Protein AF-A0A7H0GJD9-F1 (afdb_monomer)

Nearest PDB structures (foldseek):
  8hwd-assembly1_E  TM=6.015E-01  e=3.580E-05  Monkeypox virus
  8hwe-assembly1_A  TM=5.862E-01  e=3.955E-03  Monkeypox virus
  8hwc-assembly1_E  TM=5.454E-01  e=2.360E-03  Monkeypox virus

Foldseek 3Di:
DDDDDDDDDDDDDPPDDDDDPDDDDDDDDDDDDDDDDDPDDDDPPPCVPPDPLRVQLVVCVVVVVVVSNVVSVVVVVVVVVVVVVVVVVVVVVVVVCVVDPQLLVVLLVVQQPDLQWAWDDDPPDIWIFGNPQFATETDDLVRLLVVLLVVCCVPPVVPRDSVSSSSSSVSNSVNHHHQAEADPWQWAGAPQWIWGQDPVRWTWTAGHDSNHNGHDHQDHDDPCVPWDPPQHDDPPDPDCSPDTTTDDDDDDDPPDPVVVLCCQLPVDPVVSVVVVVVLVVVSTPDCVVLDDDDDDDDPPSCPVVVVVVSVSSDPDDDDDDPVPPPPPPDPPPNCPVVVVVVVVVVPPPPDDD

Solvent-accessible surface area (backbone atoms only — not comparable to full-atom values): 22284 Å² total; per-residue (Å²): 135,85,88,89,79,91,83,82,90,79,89,78,84,79,80,78,83,79,81,75,92,72,92,70,88,81,83,81,88,78,92,77,88,82,88,76,92,73,90,71,85,76,68,92,77,75,61,87,85,54,52,74,66,56,50,54,39,50,52,25,56,74,70,66,37,61,68,60,30,53,52,52,54,53,50,49,52,53,53,53,47,53,51,51,51,52,53,47,53,55,50,54,59,58,60,70,53,75,81,61,77,57,67,35,58,52,47,13,52,54,44,41,70,37,82,52,39,25,29,46,75,58,88,93,47,76,45,44,29,37,55,75,77,53,35,36,41,76,49,52,72,67,58,46,26,49,54,33,27,57,50,27,47,76,77,40,52,98,65,46,40,71,69,51,12,43,53,14,39,59,52,14,62,77,54,32,45,68,55,41,62,61,74,97,60,49,61,43,42,28,58,77,35,26,39,32,67,45,98,86,72,46,33,35,45,33,53,51,56,87,79,43,36,44,65,62,56,28,91,46,69,76,88,55,86,89,46,78,94,84,45,60,52,63,96,82,59,93,60,82,74,86,46,85,41,68,61,78,85,74,80,78,54,86,86,35,69,65,48,53,48,46,48,69,57,39,68,51,68,68,59,43,50,53,52,50,52,52,58,54,47,69,62,42,83,65,71,86,80,80,76,82,88,83,89,83,76,73,85,93,54,48,62,71,57,52,51,54,53,51,50,61,64,42,89,77,81,84,88,81,57,86,92,62,58,79,86,65,80,68,70,84,78,77,55,73,61,59,60,56,54,64,61,60,69,75,73,75,83,82,84,90,131

Mean predicted aligned error: 17.67 Å

Organism: NCBI:txid1288495

Radius of gyration: 36.91 Å; Cα contacts (8 Å, |Δi|>4): 313; chains: 1; bounding box: 91×60×107 Å

Structure (mmCIF, N/CA/C/O backbone):
data_AF-A0A7H0GJD9-F1
#
_entry.id   AF-A0A7H0GJD9-F1
#
loop_
_atom_site.group_PDB
_atom_site.id
_atom_site.type_symbol
_atom_site.label_atom_id
_atom_site.label_alt_id
_atom_site.label_c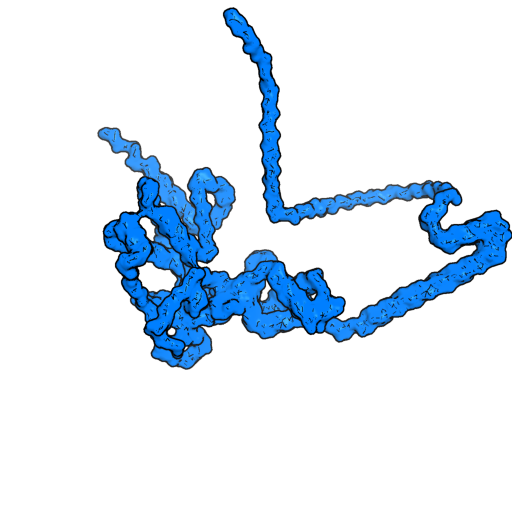omp_id
_atom_site.label_asym_id
_atom_site.label_entity_id
_atom_site.label_seq_id
_atom_site.pdbx_PDB_ins_code
_atom_site.Cartn_x
_atom_site.Cartn_y
_atom_site.Cartn_z
_atom_site.occupancy
_atom_site.B_iso_or_equiv
_atom_site.auth_seq_id
_atom_site.auth_comp_id
_atom_site.auth_asym_id
_atom_site.auth_atom_id
_atom_site.pdbx_PDB_model_num
ATOM 1 N N . MET A 1 1 ? -61.595 40.426 -23.121 1.00 34.41 1 MET A N 1
ATOM 2 C CA . MET A 1 1 ? -60.965 41.578 -23.796 1.00 34.41 1 MET A CA 1
ATOM 3 C C . MET A 1 1 ? -59.461 41.434 -23.644 1.00 34.41 1 MET A C 1
ATOM 5 O O . MET A 1 1 ? -59.009 41.346 -22.514 1.00 34.41 1 MET A O 1
ATOM 9 N N . ASN A 1 2 ? -58.774 41.377 -24.791 1.00 32.09 2 ASN A N 1
ATOM 10 C CA . ASN A 1 2 ? -57.321 41.404 -25.041 1.00 32.09 2 ASN A CA 1
ATOM 11 C C . ASN A 1 2 ? -56.519 40.179 -24.553 1.00 32.09 2 ASN A C 1
ATOM 13 O O . ASN A 1 2 ? -56.221 40.081 -23.373 1.00 32.09 2 ASN A O 1
ATOM 17 N N . THR A 1 3 ? -56.364 39.100 -25.335 1.00 33.41 3 THR A N 1
ATOM 18 C CA . THR A 1 3 ? -55.609 38.835 -26.598 1.00 33.41 3 THR A CA 1
ATOM 19 C C . THR A 1 3 ? -54.126 38.503 -26.404 1.00 33.41 3 THR A C 1
ATOM 21 O O . THR A 1 3 ? -53.434 39.245 -25.718 1.00 33.41 3 THR A O 1
ATOM 24 N N . LEU A 1 4 ? -53.688 37.501 -27.196 1.00 30.11 4 LEU A N 1
ATOM 25 C CA . LEU A 1 4 ? -52.323 37.054 -27.555 1.00 30.11 4 LEU A CA 1
ATOM 26 C C . LEU A 1 4 ? -51.807 35.867 -26.712 1.00 30.11 4 LEU A C 1
ATOM 28 O O . LEU A 1 4 ? -51.796 35.959 -25.496 1.00 30.11 4 LEU A O 1
ATOM 32 N N . THR A 1 5 ? -51.328 34.730 -27.233 1.00 32.66 5 THR A N 1
ATOM 33 C CA . THR A 1 5 ? -51.259 34.116 -28.580 1.00 32.66 5 THR A CA 1
ATOM 34 C C . THR A 1 5 ? -50.731 32.686 -28.383 1.00 32.66 5 THR A C 1
ATOM 36 O O . THR A 1 5 ? -49.853 32.478 -27.549 1.00 32.66 5 THR A O 1
ATOM 39 N N . ASP A 1 6 ? -51.225 31.736 -29.177 1.00 33.38 6 ASP A N 1
ATOM 40 C CA . ASP A 1 6 ? -50.617 30.421 -29.429 1.00 33.38 6 ASP A CA 1
ATOM 41 C C . ASP A 1 6 ? -49.167 30.531 -29.939 1.00 33.38 6 ASP A C 1
ATOM 43 O O . ASP A 1 6 ? -48.892 31.379 -30.791 1.00 33.38 6 ASP A O 1
ATOM 47 N N . ASN A 1 7 ? -48.277 29.618 -29.514 1.00 30.25 7 ASN A N 1
ATOM 48 C CA . ASN A 1 7 ? -47.483 28.781 -30.435 1.00 30.25 7 ASN A CA 1
ATOM 49 C C . ASN A 1 7 ? -46.530 27.787 -29.729 1.00 30.25 7 ASN A C 1
ATOM 51 O O . ASN A 1 7 ? -45.566 28.171 -29.076 1.00 30.25 7 ASN A O 1
ATOM 55 N N . LYS A 1 8 ? -46.817 26.500 -29.966 1.00 30.89 8 LYS A N 1
ATOM 56 C CA . LYS A 1 8 ? -45.945 25.385 -30.399 1.00 30.89 8 LYS A CA 1
ATOM 57 C C . LYS A 1 8 ? -44.482 25.282 -29.921 1.00 30.89 8 LYS A C 1
ATOM 59 O O . LYS A 1 8 ? -43.615 26.058 -30.307 1.00 30.89 8 LYS A O 1
ATOM 64 N N . GLU A 1 9 ? -44.250 24.165 -29.225 1.00 30.66 9 GLU A N 1
ATOM 65 C CA . GLU A 1 9 ? -43.152 23.188 -29.363 1.00 30.66 9 GLU A CA 1
ATOM 66 C C . GLU A 1 9 ? -41.848 23.624 -30.052 1.00 30.66 9 GLU A C 1
ATOM 68 O O . GLU A 1 9 ? -41.779 23.749 -31.275 1.00 30.66 9 GLU A O 1
ATOM 73 N N . LYS A 1 10 ? -40.761 23.618 -29.269 1.00 28.69 10 LYS A N 1
ATOM 74 C CA . LYS A 1 10 ? -39.455 23.107 -29.705 1.00 28.69 10 LYS A CA 1
ATOM 75 C C . LYS A 1 10 ? -38.811 22.292 -28.584 1.00 28.69 10 LYS A C 1
ATOM 77 O O . LYS A 1 10 ? -38.493 22.812 -27.520 1.00 28.69 10 LYS A O 1
ATOM 82 N N . VAL A 1 11 ? -38.632 21.007 -28.870 1.00 31.56 11 VAL A N 1
ATOM 83 C CA . VAL A 1 11 ? -37.771 20.068 -28.150 1.00 31.56 11 VAL A CA 1
ATOM 84 C C . VAL A 1 11 ? -36.329 20.562 -28.279 1.00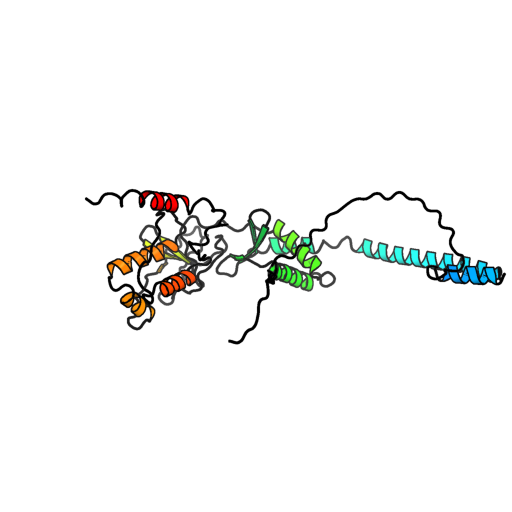 31.56 11 VAL A C 1
ATOM 86 O O . VAL A 1 11 ? -35.808 20.634 -29.388 1.00 31.56 11 VAL A O 1
ATOM 89 N N . ASN A 1 12 ? -35.699 20.906 -27.156 1.00 26.86 12 ASN A N 1
ATOM 90 C CA . ASN A 1 12 ? -34.257 21.121 -27.071 1.00 26.86 12 ASN A CA 1
ATOM 91 C C . ASN A 1 12 ? -33.654 19.969 -26.265 1.00 26.86 12 ASN A C 1
ATOM 93 O O . ASN A 1 12 ? -33.646 19.985 -25.038 1.00 26.86 12 ASN A O 1
ATOM 97 N N . THR A 1 13 ? -33.160 18.961 -26.976 1.00 28.44 13 THR A N 1
ATOM 98 C CA . THR A 1 13 ? -32.216 17.972 -26.460 1.00 28.44 13 THR A CA 1
ATOM 99 C C . THR A 1 13 ? -30.855 18.650 -26.320 1.00 28.44 13 THR A C 1
ATOM 101 O O . THR A 1 13 ? -30.121 18.823 -27.292 1.00 28.44 13 THR A O 1
ATOM 104 N N . THR A 1 14 ? -30.515 19.075 -25.108 1.00 29.70 14 THR A N 1
ATOM 105 C CA . THR A 1 14 ? -29.133 19.390 -24.736 1.00 29.70 14 THR A CA 1
ATOM 106 C C . THR A 1 14 ? -28.371 18.081 -24.562 1.00 29.70 14 THR A C 1
ATOM 108 O O . THR A 1 14 ? -28.541 17.383 -23.567 1.00 29.70 14 THR A O 1
ATOM 111 N N . ASN A 1 15 ? -27.546 17.748 -25.556 1.00 27.73 15 ASN A N 1
ATOM 112 C CA . ASN A 1 15 ? -26.477 16.765 -25.422 1.00 27.73 15 ASN A CA 1
ATOM 113 C C . ASN A 1 15 ? -25.401 17.359 -24.505 1.00 27.73 15 ASN A C 1
ATOM 115 O O . ASN A 1 15 ? -24.578 18.160 -24.951 1.00 27.73 15 ASN A O 1
ATOM 119 N N . GLU A 1 16 ? -25.414 16.988 -23.226 1.00 29.05 16 GLU A N 1
ATOM 120 C CA . GLU A 1 16 ? -24.227 17.113 -22.386 1.00 29.05 16 GLU A CA 1
ATOM 121 C C . GLU A 1 16 ? -23.218 16.047 -22.817 1.00 29.05 16 GLU A C 1
ATOM 123 O O . GLU A 1 16 ? -23.475 14.843 -22.790 1.00 29.05 16 GLU A O 1
ATOM 128 N N . ILE A 1 17 ? -22.071 16.533 -23.282 1.00 29.50 17 ILE A N 1
ATOM 129 C CA . ILE A 1 17 ? -20.905 15.751 -23.664 1.00 29.50 17 ILE A CA 1
ATOM 130 C C . ILE A 1 17 ? -20.330 15.146 -22.381 1.00 29.50 17 ILE A C 1
ATOM 132 O O . ILE A 1 17 ? -19.704 15.836 -21.577 1.00 29.50 17 ILE A O 1
ATOM 136 N N . ILE A 1 18 ? -20.560 13.849 -22.187 1.00 30.70 18 ILE A N 1
ATOM 137 C CA . ILE A 1 18 ? -19.826 13.045 -21.213 1.00 30.70 18 ILE A CA 1
ATOM 138 C C . ILE A 1 18 ? -18.429 12.834 -21.797 1.00 30.70 18 ILE A C 1
ATOM 140 O O . ILE A 1 18 ? -18.264 12.156 -22.809 1.00 30.70 18 ILE A O 1
ATOM 144 N N . ASN A 1 19 ? -17.431 13.456 -21.170 1.00 29.45 19 ASN A N 1
ATOM 145 C CA . ASN A 1 19 ? -16.028 13.187 -21.450 1.00 29.45 19 ASN A CA 1
ATOM 146 C C . ASN A 1 19 ? -15.698 11.756 -21.006 1.00 29.45 19 ASN A C 1
ATOM 148 O O . ASN A 1 19 ? -15.734 11.442 -19.816 1.00 29.45 19 ASN A O 1
ATOM 152 N N . ASP A 1 20 ? -15.379 10.914 -21.981 1.00 31.72 20 ASP A N 1
ATOM 153 C CA . ASP A 1 20 ? -14.786 9.594 -21.797 1.00 31.72 20 ASP A CA 1
ATOM 154 C C . ASP A 1 20 ? -13.355 9.743 -21.230 1.00 31.72 20 ASP A C 1
ATOM 156 O O . ASP A 1 20 ? -12.538 10.449 -21.833 1.00 31.72 20 ASP A O 1
ATOM 160 N N . PRO A 1 21 ? -13.017 9.142 -20.072 1.00 31.66 21 PRO A N 1
ATOM 161 C CA . PRO A 1 21 ? -11.685 9.257 -19.490 1.00 31.66 21 PRO A CA 1
ATOM 162 C C . PRO A 1 21 ? -10.657 8.270 -20.070 1.00 31.66 21 PRO A C 1
ATOM 164 O O . PRO A 1 21 ? -9.519 8.268 -19.601 1.00 31.66 21 PRO A O 1
ATOM 167 N N . PHE A 1 22 ? -10.988 7.463 -21.086 1.00 32.62 22 PHE A N 1
ATOM 168 C CA . PHE A 1 22 ? -10.045 6.501 -21.668 1.00 32.62 22 PHE A CA 1
ATOM 169 C C . PHE A 1 22 ? -10.045 6.542 -23.198 1.00 32.62 22 PHE A C 1
ATOM 171 O O . PHE A 1 22 ? -10.557 5.654 -23.872 1.00 32.62 22 PHE A O 1
ATOM 178 N N . GLY A 1 23 ? -9.400 7.574 -23.748 1.00 32.56 23 GLY A N 1
ATOM 179 C CA . GLY A 1 23 ? -9.146 7.704 -25.181 1.00 32.56 23 GLY A CA 1
ATOM 180 C C . GLY A 1 23 ? -8.358 6.521 -25.750 1.00 32.56 23 GLY A C 1
ATOM 181 O O . GLY A 1 23 ? -7.138 6.446 -25.604 1.00 32.56 23 GLY A O 1
ATOM 182 N N . TYR A 1 24 ? -9.065 5.639 -26.452 1.00 33.41 24 TYR A N 1
ATOM 183 C CA . TYR A 1 24 ? -8.504 4.665 -27.380 1.00 33.41 24 TYR A CA 1
ATOM 184 C C . TYR A 1 24 ? -9.319 4.701 -28.674 1.00 33.41 24 TYR A C 1
ATOM 186 O O . TYR A 1 24 ? -10.408 4.136 -28.755 1.00 33.41 24 TYR A O 1
ATOM 194 N N . ASP A 1 25 ? -8.776 5.361 -29.698 1.00 28.55 25 ASP A N 1
ATOM 195 C CA . ASP A 1 25 ? -9.299 5.269 -31.058 1.00 28.55 25 ASP A CA 1
ATOM 196 C C . ASP A 1 25 ? -9.095 3.845 -31.590 1.00 28.55 25 ASP A C 1
ATOM 198 O O . ASP A 1 25 ? -7.972 3.365 -31.777 1.00 28.55 25 ASP A O 1
ATOM 202 N N . ALA A 1 26 ? -10.208 3.162 -31.851 1.00 27.75 26 ALA A N 1
ATOM 203 C CA . ALA A 1 26 ? -10.239 1.895 -32.558 1.00 27.75 26 ALA A CA 1
ATOM 204 C C . ALA A 1 26 ? -9.951 2.131 -34.051 1.00 27.75 26 ALA A C 1
ATOM 206 O O . ALA A 1 26 ? -10.814 2.576 -34.804 1.00 27.75 26 ALA A O 1
ATOM 207 N N . VAL A 1 27 ? -8.739 1.801 -34.505 1.00 26.38 27 VAL A N 1
ATOM 208 C CA . VAL A 1 27 ? -8.427 1.730 -35.939 1.00 26.38 27 VAL A CA 1
ATOM 209 C C . VAL A 1 27 ? -8.871 0.367 -36.470 1.00 26.38 27 VAL A C 1
ATOM 211 O O . VAL A 1 27 ? -8.197 -0.647 -36.295 1.00 26.38 27 VAL A O 1
ATOM 214 N N . SER A 1 28 ? -10.026 0.347 -37.133 1.00 27.81 28 SER A N 1
ATOM 215 C CA . SER A 1 28 ? -10.501 -0.786 -37.923 1.00 27.81 28 SER A CA 1
ATOM 216 C C . SER A 1 28 ? -9.722 -0.884 -39.239 1.00 27.81 28 SER A C 1
ATOM 218 O O . SER A 1 28 ? -9.807 0.000 -40.093 1.00 27.81 28 SER A O 1
ATOM 220 N N . VAL A 1 29 ? -8.987 -1.981 -39.414 1.00 25.81 29 VAL A N 1
ATOM 221 C CA . VAL A 1 29 ? -8.340 -2.367 -40.673 1.00 25.81 29 VAL A CA 1
ATOM 222 C C . VAL A 1 29 ? -9.403 -2.917 -41.624 1.00 25.81 29 VAL A C 1
ATOM 224 O O . VAL A 1 29 ? -10.007 -3.951 -41.345 1.00 25.81 29 VAL A O 1
ATOM 227 N N . SER A 1 30 ? -9.609 -2.255 -42.761 1.00 26.39 30 SER A N 1
ATOM 228 C CA . SER A 1 30 ? -10.281 -2.840 -43.924 1.00 26.39 30 SER A CA 1
ATOM 229 C C . SER A 1 30 ? -9.280 -2.940 -45.075 1.00 26.39 30 SER A C 1
ATOM 231 O O . SER A 1 30 ? -8.677 -1.958 -45.500 1.00 26.39 30 SER A O 1
ATOM 233 N N . ASN A 1 31 ? -9.055 -4.177 -45.519 1.00 27.23 31 ASN A N 1
ATOM 234 C CA . ASN A 1 31 ? -8.290 -4.509 -46.712 1.00 27.23 31 ASN A CA 1
ATOM 235 C C . ASN A 1 31 ? -9.203 -4.348 -47.928 1.00 27.23 31 ASN A C 1
ATOM 237 O O . ASN A 1 31 ? -10.096 -5.171 -48.122 1.00 27.23 31 ASN A O 1
ATOM 241 N N . GLU A 1 32 ? -8.931 -3.363 -48.780 1.00 25.69 32 GLU A N 1
ATOM 242 C CA . GLU A 1 32 ? -9.404 -3.378 -50.163 1.00 25.69 32 GLU A CA 1
ATOM 243 C C . GLU A 1 32 ? -8.215 -3.436 -51.123 1.00 25.69 32 GLU A C 1
ATOM 245 O O . GLU A 1 32 ? -7.369 -2.545 -51.205 1.00 25.69 32 GLU A O 1
ATOM 250 N N . VAL A 1 33 ? -8.163 -4.553 -51.844 1.00 29.91 33 VAL A N 1
ATOM 251 C CA . VAL A 1 33 ? -7.281 -4.804 -52.977 1.00 29.91 33 VAL A CA 1
ATOM 252 C C . VAL A 1 33 ? -7.816 -3.997 -54.156 1.00 29.91 33 VAL A C 1
ATOM 254 O O . VAL A 1 33 ? -8.821 -4.376 -54.750 1.00 29.91 33 VAL A O 1
ATOM 257 N N . ASN A 1 34 ? -7.144 -2.905 -54.524 1.00 26.11 34 ASN A N 1
ATOM 258 C CA . ASN A 1 34 ? -7.441 -2.194 -55.765 1.00 26.11 34 ASN A CA 1
ATOM 259 C C . ASN A 1 34 ? -6.393 -2.551 -56.825 1.00 26.11 34 ASN A C 1
ATOM 261 O O . ASN A 1 34 ? -5.258 -2.074 -56.811 1.00 26.11 34 ASN A O 1
ATOM 265 N N . THR A 1 35 ? -6.786 -3.446 -57.727 1.00 34.47 35 THR A N 1
ATOM 266 C CA . THR A 1 35 ? -6.075 -3.752 -58.966 1.00 34.47 35 THR A CA 1
ATOM 267 C C . THR A 1 35 ? -6.629 -2.837 -60.047 1.00 34.47 35 THR A C 1
ATOM 269 O O . THR A 1 35 ? -7.691 -3.103 -60.589 1.00 34.47 35 THR A O 1
ATOM 272 N N . ASN A 1 36 ? -5.924 -1.751 -60.364 1.00 28.23 36 ASN A N 1
ATOM 273 C CA . ASN A 1 36 ? -6.164 -1.011 -61.600 1.00 28.23 36 ASN A CA 1
ATOM 274 C C . ASN A 1 36 ? -4.853 -0.442 -62.141 1.00 28.23 36 ASN A C 1
ATOM 276 O O . ASN A 1 36 ? -4.293 0.535 -61.645 1.00 28.23 36 ASN A O 1
ATOM 280 N N . SER A 1 37 ? -4.368 -1.110 -63.181 1.00 38.25 37 SER A N 1
ATOM 281 C CA . SER A 1 37 ? -3.343 -0.652 -64.103 1.00 38.25 37 SER A CA 1
ATOM 282 C C . SER A 1 37 ? -3.921 0.470 -64.969 1.00 38.25 37 SER A C 1
ATOM 284 O O . SER A 1 37 ? -4.703 0.229 -65.882 1.00 38.25 37 SER A O 1
ATOM 286 N N . VAL A 1 38 ? -3.517 1.708 -64.686 1.00 28.55 38 VAL A N 1
ATOM 287 C CA . VAL A 1 38 ? -3.776 2.863 -65.553 1.00 28.55 38 VAL A CA 1
ATOM 288 C C . VAL A 1 38 ? -2.435 3.338 -66.094 1.00 28.55 38 VAL A C 1
ATOM 290 O O . VAL A 1 38 ? -1.639 3.956 -65.391 1.00 28.55 38 VAL A O 1
ATOM 293 N N . THR A 1 39 ? -2.171 3.022 -67.359 1.00 39.50 39 THR A N 1
ATOM 294 C CA . THR A 1 39 ? -1.177 3.710 -68.185 1.00 39.50 39 THR A CA 1
ATOM 295 C C . THR A 1 39 ? -1.608 5.167 -68.331 1.00 39.50 39 THR A C 1
ATOM 297 O O . THR A 1 39 ? -2.458 5.480 -69.159 1.00 39.50 39 THR A O 1
ATOM 300 N N . GLN A 1 40 ? -1.057 6.051 -67.497 1.00 33.22 40 GLN A N 1
ATOM 301 C CA . GLN A 1 40 ? -1.138 7.493 -67.708 1.00 33.22 40 GLN A CA 1
ATOM 302 C C . GLN A 1 40 ? 0.025 7.928 -68.602 1.00 33.22 40 GLN A C 1
ATOM 304 O O . GLN A 1 40 ? 1.192 7.765 -68.241 1.00 33.22 40 GLN A O 1
ATOM 309 N N . GLU A 1 41 ? -0.306 8.475 -69.772 1.00 35.69 41 GLU A N 1
ATOM 310 C CA . GLU A 1 41 ? 0.606 9.313 -70.547 1.00 35.69 41 GLU A CA 1
ATOM 311 C C . GLU A 1 41 ? 1.003 10.517 -69.687 1.00 35.69 41 GLU A C 1
ATOM 313 O O . GLU A 1 41 ? 0.160 11.288 -69.230 1.00 35.69 41 GLU A O 1
ATOM 318 N N . ILE A 1 42 ? 2.301 10.633 -69.417 1.00 36.25 42 ILE A N 1
ATOM 319 C CA . ILE A 1 42 ? 2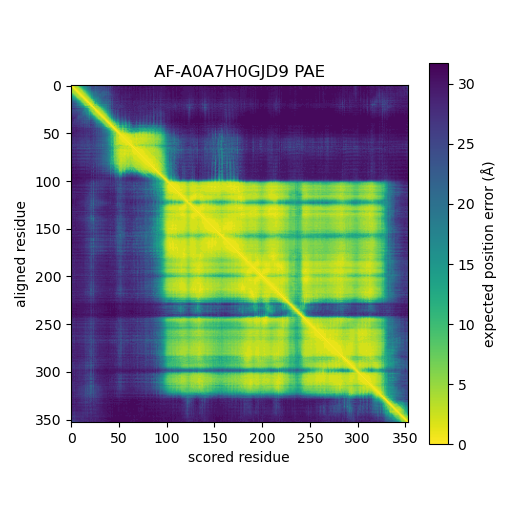.873 11.729 -68.640 1.00 36.25 42 ILE A CA 1
ATOM 320 C C . ILE A 1 42 ? 2.976 12.948 -69.559 1.00 36.25 42 ILE A C 1
ATOM 322 O O . ILE A 1 42 ? 3.684 12.906 -70.566 1.00 36.25 42 ILE A O 1
ATOM 326 N N . ASP A 1 43 ? 2.297 14.032 -69.180 1.00 42.69 43 ASP A N 1
ATOM 327 C CA . ASP A 1 43 ? 2.505 15.369 -69.736 1.00 42.69 43 ASP A CA 1
ATOM 328 C C . ASP A 1 43 ? 3.989 15.760 -69.559 1.00 42.69 43 ASP A C 1
ATOM 330 O O . ASP A 1 43 ? 4.474 15.837 -68.424 1.00 42.69 43 ASP A O 1
ATOM 334 N N . PRO A 1 44 ? 4.748 15.993 -70.648 1.00 44.91 44 PRO A N 1
ATOM 335 C CA . PRO A 1 44 ? 6.184 16.257 -70.584 1.00 44.91 44 PRO A CA 1
ATOM 336 C C . PRO A 1 44 ? 6.554 17.598 -69.923 1.00 44.91 44 PRO A C 1
ATOM 338 O O . PRO A 1 44 ? 7.742 17.916 -69.845 1.00 44.91 44 PRO A O 1
ATOM 341 N N . THR A 1 45 ? 5.585 18.385 -69.441 1.00 48.97 45 THR A N 1
ATOM 342 C CA . THR A 1 45 ? 5.831 19.697 -68.825 1.00 48.97 45 THR A CA 1
ATOM 343 C C . THR A 1 45 ? 5.759 19.733 -67.292 1.00 48.97 45 THR A C 1
ATOM 345 O O . THR A 1 45 ? 6.268 20.691 -66.700 1.00 48.97 45 THR A O 1
ATOM 348 N N . ASP A 1 46 ? 5.266 18.689 -66.608 1.00 50.56 46 ASP A N 1
ATOM 349 C CA . ASP A 1 46 ? 5.284 18.648 -65.134 1.00 50.56 46 ASP A CA 1
ATOM 350 C C . ASP A 1 46 ? 6.631 18.146 -64.586 1.00 50.56 46 ASP A C 1
ATOM 352 O O . ASP A 1 46 ? 6.854 16.973 -64.276 1.00 50.56 46 ASP A O 1
ATOM 356 N N . THR A 1 47 ? 7.574 19.077 -64.453 1.00 51.34 47 THR A N 1
ATOM 357 C CA . THR A 1 47 ? 8.917 18.794 -63.930 1.00 51.34 47 THR A CA 1
ATOM 358 C C . THR A 1 47 ? 8.997 18.829 -6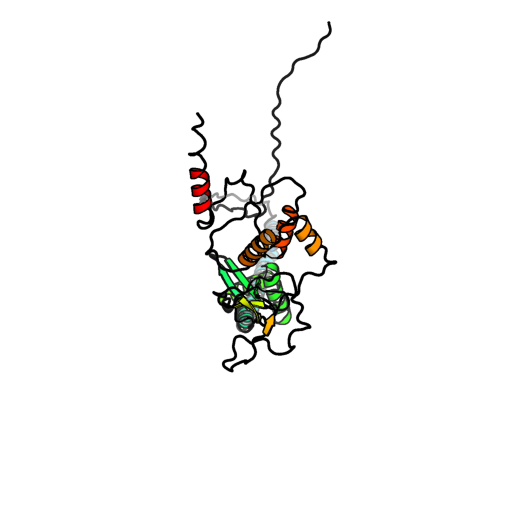2.401 1.00 51.34 47 THR A C 1
ATOM 360 O O . THR A 1 47 ? 10.073 18.600 -61.840 1.00 51.34 47 THR A O 1
ATOM 363 N N . THR A 1 48 ? 7.904 19.088 -61.675 1.00 52.38 48 THR A N 1
ATOM 364 C CA . THR A 1 48 ? 7.958 19.364 -60.225 1.00 52.38 48 THR A CA 1
ATOM 365 C C . THR A 1 48 ? 8.503 18.196 -59.394 1.00 52.38 48 THR A C 1
ATOM 367 O O . THR A 1 48 ? 9.192 18.431 -58.401 1.00 52.38 48 THR A O 1
ATOM 370 N N . LYS A 1 49 ? 8.325 16.951 -59.857 1.00 51.06 49 LYS A N 1
ATOM 371 C CA . LYS A 1 49 ? 8.762 15.718 -59.170 1.00 51.06 49 LYS A CA 1
ATOM 372 C C . LYS A 1 49 ? 10.112 15.149 -59.634 1.00 51.06 49 LYS A C 1
ATOM 374 O O . LYS A 1 49 ? 10.534 14.103 -59.145 1.00 51.06 49 LYS A O 1
ATOM 379 N N . LEU A 1 50 ? 10.805 15.802 -60.569 1.00 59.00 50 LEU A N 1
ATOM 380 C CA . LEU A 1 50 ? 12.057 15.282 -61.131 1.00 59.00 50 LEU A CA 1
ATOM 381 C C . LEU A 1 50 ? 13.279 15.604 -60.260 1.00 59.00 50 LEU A C 1
ATOM 383 O O . LEU A 1 50 ? 13.401 16.702 -59.708 1.00 59.00 50 LEU A O 1
ATOM 387 N N . SER A 1 51 ? 14.224 14.657 -60.193 1.00 74.62 51 SER A N 1
ATOM 388 C CA . SER A 1 51 ? 15.516 14.866 -59.531 1.00 74.62 51 SER A CA 1
ATOM 389 C C . SER A 1 51 ? 16.284 16.018 -60.190 1.00 74.62 51 SER A C 1
ATOM 391 O O . SER A 1 51 ? 16.123 16.304 -61.379 1.00 74.62 51 SER A O 1
ATOM 393 N N . LYS A 1 52 ? 17.161 16.680 -59.426 1.00 77.44 52 LYS A N 1
ATOM 394 C CA . LYS A 1 52 ? 17.963 17.809 -59.925 1.00 77.44 52 LYS A CA 1
ATOM 395 C C . LYS A 1 52 ? 18.768 17.438 -61.184 1.00 77.44 52 LYS A C 1
ATOM 397 O O . LYS A 1 52 ? 18.822 18.228 -62.120 1.00 77.44 52 LYS A O 1
ATOM 402 N N . PHE A 1 53 ? 19.321 16.222 -61.241 1.00 76.38 53 PHE A N 1
ATOM 403 C CA . PHE A 1 53 ? 20.026 15.705 -62.421 1.00 76.38 53 PHE A CA 1
ATOM 404 C C . PHE A 1 53 ? 19.087 15.404 -63.596 1.00 76.38 53 PHE A C 1
ATOM 406 O O . PHE A 1 53 ? 19.452 15.659 -64.741 1.00 76.38 53 PHE A O 1
ATOM 413 N N . ALA A 1 54 ? 17.874 14.901 -63.347 1.00 74.00 54 ALA A N 1
ATOM 414 C CA . ALA A 1 54 ? 16.891 14.650 -64.401 1.00 74.00 54 ALA A CA 1
ATOM 415 C C . ALA A 1 54 ? 16.444 15.950 -65.091 1.00 74.00 54 ALA A C 1
ATOM 417 O O . ALA A 1 54 ? 16.381 15.989 -66.317 1.00 74.00 54 ALA A O 1
ATOM 418 N N . LYS A 1 55 ? 16.237 17.029 -64.325 1.00 79.69 55 LYS A N 1
ATOM 419 C CA . LYS A 1 55 ? 15.918 18.365 -64.861 1.00 79.69 55 LYS A CA 1
ATOM 420 C C . LYS A 1 55 ? 17.036 18.904 -65.759 1.00 79.69 55 LYS A C 1
ATOM 422 O O . LYS A 1 55 ? 16.792 19.226 -66.917 1.00 79.69 55 LYS A O 1
ATOM 427 N N . LEU A 1 56 ? 18.277 18.886 -65.266 1.00 82.00 56 LEU A N 1
ATOM 428 C CA . LEU A 1 56 ? 19.447 19.382 -66.003 1.00 82.00 56 LEU A CA 1
ATOM 429 C C . LEU A 1 56 ? 19.743 18.573 -67.279 1.00 82.00 56 LEU A C 1
ATOM 431 O O . LEU A 1 56 ? 20.154 19.136 -68.291 1.00 82.00 56 LEU A O 1
ATOM 435 N N . LYS A 1 57 ? 19.516 17.253 -67.259 1.00 82.19 57 LYS A N 1
ATOM 436 C CA . LYS A 1 57 ? 19.665 16.399 -68.449 1.00 82.19 57 LYS A CA 1
ATOM 437 C C . LYS A 1 57 ? 18.604 16.700 -69.508 1.00 82.19 57 LYS A C 1
ATOM 439 O O . LYS A 1 57 ? 18.924 16.704 -70.694 1.00 82.19 57 LYS A O 1
ATOM 444 N N . ILE A 1 58 ? 17.360 16.957 -69.098 1.00 80.00 58 ILE A N 1
ATOM 445 C CA . ILE A 1 58 ? 16.288 17.357 -70.020 1.00 80.00 58 ILE A CA 1
ATOM 446 C C . ILE A 1 58 ? 16.626 18.710 -70.656 1.00 80.00 58 ILE A C 1
ATOM 448 O O . ILE A 1 58 ? 16.571 18.821 -71.877 1.00 80.00 58 ILE A O 1
ATOM 452 N N . GLU A 1 59 ? 17.072 19.694 -69.870 1.00 84.19 59 GLU A N 1
ATOM 453 C CA . GLU A 1 59 ? 17.505 21.009 -70.371 1.00 84.19 59 GLU A CA 1
ATOM 454 C C . GLU A 1 59 ? 18.652 20.904 -71.389 1.00 84.19 59 GLU A C 1
ATOM 456 O O . GLU A 1 59 ? 18.564 21.471 -72.479 1.00 84.19 59 GLU A O 1
ATOM 461 N N . ALA A 1 60 ? 19.697 20.124 -71.086 1.00 81.62 60 ALA A N 1
ATOM 462 C CA . ALA A 1 60 ? 20.821 19.907 -72.002 1.00 81.62 60 ALA A CA 1
ATOM 463 C C . ALA A 1 60 ? 20.382 19.224 -73.311 1.00 81.62 60 ALA A C 1
ATOM 465 O O . ALA A 1 60 ? 20.825 19.595 -74.399 1.00 81.62 60 ALA A O 1
ATOM 466 N N . LYS A 1 61 ? 19.454 18.261 -73.222 1.00 81.69 61 LYS A N 1
ATOM 467 C CA . LYS A 1 61 ? 18.908 17.550 -74.384 1.00 81.69 61 LYS A CA 1
ATOM 468 C C . LYS A 1 61 ? 18.030 18.452 -75.257 1.00 81.69 61 LYS A C 1
ATOM 470 O O . LYS A 1 61 ? 18.120 18.375 -76.480 1.00 81.69 61 LYS A O 1
ATOM 475 N N . VAL A 1 62 ? 17.230 19.331 -74.650 1.00 85.25 62 VAL A N 1
ATOM 476 C CA . VAL A 1 62 ? 16.420 20.341 -75.358 1.00 85.25 62 VAL A CA 1
ATOM 477 C C . VAL A 1 62 ? 17.315 21.374 -76.051 1.00 85.25 62 VAL A C 1
ATOM 479 O O . VAL A 1 62 ? 17.057 21.731 -77.199 1.00 85.25 62 VAL A O 1
ATOM 482 N N . ALA A 1 63 ? 18.418 21.780 -75.415 1.00 80.81 63 ALA A N 1
ATOM 483 C CA . ALA A 1 63 ? 19.421 22.674 -75.998 1.00 80.81 63 ALA A CA 1
ATOM 484 C C . ALA A 1 63 ? 20.308 22.014 -77.078 1.00 80.81 63 ALA A C 1
ATOM 486 O O . ALA A 1 63 ? 21.144 22.690 -77.673 1.00 80.81 63 ALA A O 1
ATOM 487 N N . LYS A 1 64 ? 20.136 20.705 -77.338 1.00 87.81 64 LYS A N 1
ATOM 488 C CA . LYS A 1 64 ? 20.995 19.874 -78.208 1.00 87.81 64 LYS A CA 1
ATOM 489 C C . LYS A 1 64 ? 22.479 19.878 -77.806 1.00 87.81 64 LYS A C 1
ATOM 491 O O . LYS A 1 64 ? 23.342 19.538 -78.614 1.00 87.81 64 LYS A O 1
ATOM 496 N N . ASP A 1 65 ? 22.775 20.206 -76.552 1.00 88.62 65 ASP A N 1
ATOM 497 C CA . ASP A 1 65 ? 24.120 20.190 -75.984 1.00 88.62 65 ASP A CA 1
ATOM 498 C C . ASP A 1 65 ? 24.441 18.778 -75.476 1.00 88.62 65 ASP A C 1
ATOM 500 O O . ASP A 1 65 ? 24.289 18.432 -74.299 1.00 88.62 65 ASP A O 1
ATOM 504 N N . MET A 1 66 ? 24.827 17.917 -76.420 1.00 87.19 66 MET A N 1
ATOM 505 C CA . MET A 1 66 ? 25.091 16.506 -76.138 1.00 87.19 66 MET A CA 1
ATOM 506 C C . MET A 1 66 ? 26.325 16.303 -75.255 1.00 87.19 66 MET A C 1
ATOM 508 O O . MET A 1 66 ? 26.362 15.329 -74.506 1.00 87.19 66 MET A O 1
ATOM 512 N N . VAL A 1 67 ? 27.303 17.213 -75.298 1.00 88.69 67 VAL A N 1
ATOM 513 C CA . VAL A 1 67 ? 28.500 17.145 -74.444 1.00 88.69 67 VAL A CA 1
ATOM 514 C C . VAL A 1 67 ? 28.086 17.306 -72.985 1.00 88.69 67 VAL A C 1
ATOM 516 O O . VAL A 1 67 ? 28.343 16.421 -72.167 1.00 88.69 67 VAL A O 1
ATOM 519 N N . ARG A 1 68 ? 27.317 18.356 -72.685 1.00 82.75 68 ARG A N 1
ATOM 520 C CA . ARG A 1 68 ? 26.797 18.609 -71.339 1.00 82.75 68 ARG A CA 1
ATOM 521 C C . ARG A 1 68 ? 25.858 17.509 -70.845 1.00 82.75 68 ARG A C 1
ATOM 523 O O . ARG A 1 68 ? 25.855 17.180 -69.660 1.00 82.75 68 ARG A O 1
ATOM 530 N N . TYR A 1 69 ? 25.066 16.910 -71.736 1.00 85.38 69 TYR A N 1
ATOM 531 C CA . TYR A 1 69 ? 24.215 15.772 -71.383 1.00 85.38 69 TYR A CA 1
ATOM 532 C C . TYR A 1 69 ? 25.035 14.570 -70.882 1.00 85.38 69 TYR A C 1
ATOM 534 O O . TYR A 1 69 ? 24.685 13.975 -69.858 1.00 85.38 69 TYR A O 1
ATOM 542 N N . TYR A 1 70 ? 26.128 14.218 -71.570 1.00 87.31 70 TYR A N 1
ATOM 543 C CA . TYR A 1 70 ? 26.986 13.103 -71.161 1.00 87.31 70 TYR A CA 1
ATOM 544 C C . TYR A 1 70 ? 27.755 13.401 -69.868 1.00 87.31 70 TYR A C 1
ATOM 546 O O . TYR A 1 70 ? 27.808 12.535 -68.995 1.00 87.31 70 TYR A O 1
ATOM 554 N N . GLU A 1 71 ? 28.251 14.627 -69.684 1.00 86.81 71 GLU A N 1
ATOM 555 C CA . GLU A 1 71 ? 28.882 15.052 -68.424 1.00 86.81 71 GLU A CA 1
ATOM 556 C C . GLU A 1 71 ? 27.933 14.903 -67.226 1.00 86.81 71 GLU A C 1
ATOM 558 O O . GLU A 1 71 ? 28.310 14.370 -66.182 1.00 86.81 71 GLU A O 1
ATOM 563 N N . LEU A 1 72 ? 26.665 15.298 -67.385 1.00 83.69 72 LEU A N 1
ATOM 564 C CA . LEU A 1 72 ? 25.651 15.149 -66.338 1.00 83.69 72 LEU A CA 1
ATOM 565 C C . LEU A 1 72 ? 25.328 13.683 -66.024 1.00 83.69 72 LEU A C 1
ATOM 567 O O . LEU A 1 72 ? 25.017 13.366 -64.876 1.00 83.69 72 LEU A O 1
ATOM 571 N N . CYS A 1 73 ? 25.402 12.788 -67.014 1.00 80.75 73 CYS A N 1
ATOM 572 C CA . CYS A 1 73 ? 25.223 11.352 -66.792 1.00 80.75 73 CYS A CA 1
ATOM 573 C C . CYS A 1 73 ? 26.372 10.757 -65.965 1.00 80.75 73 CYS A C 1
ATOM 575 O O . CYS A 1 73 ? 26.121 9.952 -65.069 1.00 80.75 73 CYS A O 1
ATOM 577 N N . GLU A 1 74 ? 27.616 11.159 -66.230 1.00 86.75 74 GLU A N 1
ATOM 578 C CA . GLU A 1 74 ? 28.775 10.699 -65.455 1.00 86.75 74 GLU A CA 1
ATOM 579 C C . GLU A 1 74 ? 28.773 11.268 -64.030 1.00 86.75 74 GLU A C 1
ATOM 581 O O . GLU A 1 74 ? 28.973 10.529 -63.067 1.00 86.75 74 GLU A O 1
ATOM 586 N N . LEU A 1 75 ? 28.430 12.548 -63.861 1.00 82.25 75 LEU A N 1
ATOM 587 C CA . LEU A 1 75 ? 28.301 13.160 -62.535 1.00 82.25 75 LEU A CA 1
ATOM 588 C C . LEU A 1 75 ? 27.206 12.505 -61.683 1.00 82.25 75 LEU A C 1
ATOM 590 O O . LEU A 1 75 ? 27.382 12.336 -60.478 1.00 82.25 75 LEU A O 1
ATOM 594 N N . GLU A 1 76 ? 26.088 12.100 -62.287 1.00 86.19 76 GLU A N 1
ATOM 595 C CA . GLU A 1 76 ? 25.027 11.385 -61.573 1.00 86.19 76 GLU A CA 1
ATOM 596 C C . GLU A 1 76 ? 25.483 9.988 -61.121 1.00 86.19 76 GLU A C 1
ATOM 598 O O . GLU A 1 76 ? 25.141 9.557 -60.016 1.00 86.19 76 GLU A O 1
ATOM 603 N N . LYS A 1 77 ? 26.288 9.284 -61.931 1.00 85.81 77 LYS A N 1
ATOM 604 C CA . LYS A 1 77 ? 26.886 7.998 -61.533 1.00 85.81 77 LYS A CA 1
ATOM 605 C C . LYS A 1 77 ? 27.811 8.169 -60.330 1.00 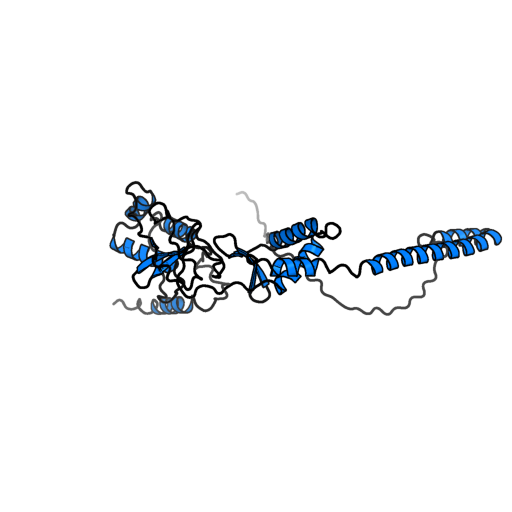85.81 77 LYS A C 1
ATOM 607 O O . LYS A 1 77 ? 27.655 7.432 -59.356 1.00 85.81 77 LYS A O 1
ATOM 612 N N . VAL A 1 78 ? 28.709 9.156 -60.377 1.00 86.06 78 VAL A N 1
ATOM 613 C CA . VAL A 1 78 ? 29.644 9.465 -59.282 1.00 86.06 78 VAL A CA 1
ATOM 614 C C . VAL A 1 78 ? 28.880 9.851 -58.014 1.00 86.06 78 VAL A C 1
ATOM 616 O O . VAL A 1 78 ? 29.105 9.263 -56.960 1.00 86.06 78 VAL A O 1
ATOM 619 N N . TYR A 1 79 ? 27.895 10.747 -58.119 1.00 79.88 79 TYR A N 1
ATOM 620 C CA . TYR A 1 79 ? 27.068 11.157 -56.982 1.00 79.88 79 TYR A CA 1
ATOM 621 C C . TYR A 1 79 ? 26.335 9.970 -56.342 1.00 79.88 79 TYR A C 1
ATOM 623 O O . TYR A 1 79 ? 26.348 9.801 -55.124 1.00 79.88 79 TYR A O 1
ATOM 631 N N . ASN A 1 80 ? 25.723 9.102 -57.150 1.00 77.44 80 ASN A N 1
ATOM 632 C CA . ASN A 1 80 ? 25.024 7.925 -56.638 1.00 77.44 80 ASN A CA 1
ATOM 633 C C . ASN A 1 80 ? 25.978 6.907 -55.996 1.00 77.44 80 ASN A C 1
ATOM 635 O O . ASN A 1 80 ? 25.588 6.222 -55.048 1.00 77.44 80 ASN A O 1
ATOM 639 N N . GLN A 1 81 ? 27.214 6.800 -56.487 1.00 82.94 81 GLN A N 1
ATOM 640 C CA . GLN A 1 81 ? 28.245 5.966 -55.880 1.00 82.94 81 GLN A CA 1
ATOM 641 C C . GLN A 1 81 ? 28.671 6.517 -54.512 1.00 82.94 81 GLN A C 1
ATOM 643 O O . GLN A 1 81 ? 28.655 5.768 -53.538 1.00 82.94 81 GLN A O 1
ATOM 648 N N . GLU A 1 82 ? 28.915 7.824 -54.397 1.00 81.00 82 GLU A N 1
ATOM 649 C CA . GLU A 1 82 ? 29.221 8.471 -53.115 1.00 81.00 82 GLU A CA 1
ATOM 650 C C . GLU A 1 82 ? 28.082 8.315 -52.096 1.00 81.00 82 GLU A C 1
ATOM 652 O O . GLU A 1 82 ? 28.328 8.078 -50.913 1.00 81.00 82 GLU A O 1
ATOM 657 N N . GLN A 1 83 ? 26.818 8.407 -52.527 1.00 75.12 83 GLN A N 1
ATOM 658 C CA . GLN A 1 83 ? 25.674 8.181 -51.634 1.00 75.12 83 GLN A CA 1
ATOM 659 C C . GLN A 1 83 ? 25.573 6.719 -51.183 1.00 75.12 83 GLN A C 1
ATOM 661 O O . GLN A 1 83 ? 25.274 6.449 -50.015 1.00 75.12 83 GLN A O 1
ATOM 666 N N . LYS A 1 84 ? 25.861 5.758 -52.072 1.00 77.38 84 LYS A N 1
ATOM 667 C CA . LYS A 1 84 ? 25.934 4.333 -51.713 1.00 77.38 84 LYS A CA 1
ATOM 668 C C . LYS A 1 84 ? 27.065 4.062 -50.725 1.00 77.38 84 LYS A C 1
ATOM 670 O O . LYS A 1 84 ? 26.848 3.331 -49.763 1.00 77.38 84 LYS A O 1
ATOM 675 N N . GLU A 1 85 ? 28.228 4.674 -50.919 1.00 81.00 85 GLU A N 1
ATOM 676 C CA . GLU A 1 85 ? 29.377 4.554 -50.018 1.00 81.00 85 GLU A CA 1
ATOM 677 C C . GLU A 1 85 ? 29.098 5.197 -48.655 1.00 81.00 85 GLU A C 1
ATOM 679 O O . GLU A 1 85 ? 29.346 4.558 -47.636 1.00 81.00 85 GLU A O 1
ATOM 684 N N . LYS A 1 86 ? 28.463 6.376 -48.604 1.00 77.31 86 LYS A N 1
ATOM 685 C CA . LYS A 1 86 ? 27.996 6.996 -47.348 1.00 77.31 86 LYS A CA 1
ATOM 686 C C . LYS A 1 86 ? 26.985 6.121 -46.613 1.00 77.31 86 LYS A C 1
ATOM 688 O O . LYS A 1 86 ? 27.093 5.923 -45.406 1.00 77.31 86 LYS A O 1
ATOM 693 N N . THR A 1 87 ? 26.028 5.544 -47.339 1.00 67.75 87 THR A N 1
ATOM 694 C CA . THR A 1 87 ? 25.025 4.638 -46.756 1.00 67.75 87 THR A CA 1
ATOM 695 C C . THR A 1 87 ? 25.667 3.344 -46.250 1.00 67.75 87 THR A C 1
ATOM 697 O O . THR A 1 87 ? 25.263 2.817 -45.215 1.00 67.75 87 THR A O 1
ATOM 700 N N . LYS A 1 88 ? 26.688 2.836 -46.951 1.00 74.62 88 LYS A N 1
ATOM 701 C CA . LYS A 1 88 ? 27.466 1.666 -46.535 1.00 74.62 88 LYS A CA 1
ATOM 702 C C . LYS A 1 88 ? 28.302 1.971 -45.289 1.00 74.62 88 LYS A C 1
ATOM 704 O O . LYS A 1 88 ? 28.219 1.216 -44.334 1.00 74.62 88 LYS A O 1
ATOM 709 N N . GLN A 1 89 ? 28.974 3.121 -45.230 1.00 67.81 89 GLN A N 1
ATOM 710 C CA . GLN A 1 89 ? 29.705 3.574 -44.040 1.00 67.81 89 GLN A CA 1
ATOM 711 C C . GLN A 1 89 ? 28.780 3.756 -42.823 1.00 67.81 89 GLN A C 1
ATOM 713 O O . GLN A 1 89 ? 29.130 3.332 -41.726 1.00 67.81 89 GLN A O 1
ATOM 718 N N . LEU A 1 90 ? 27.565 4.290 -43.002 1.00 58.31 90 LEU A N 1
ATOM 719 C CA . LEU A 1 90 ? 26.541 4.376 -41.944 1.00 58.31 90 LEU A CA 1
ATOM 720 C C . LEU A 1 90 ? 26.064 2.991 -41.457 1.00 58.31 90 LEU A C 1
ATOM 722 O O . LEU A 1 90 ? 25.829 2.793 -40.261 1.00 58.31 90 LEU A O 1
ATOM 726 N N . LYS A 1 91 ? 25.947 2.011 -42.361 1.00 54.97 91 LYS A N 1
ATOM 727 C CA . LYS A 1 91 ? 25.601 0.618 -42.020 1.00 54.97 91 LYS A CA 1
ATOM 728 C C . LYS A 1 91 ? 26.752 -0.126 -41.336 1.00 54.97 91 LYS A C 1
ATOM 730 O O . LYS A 1 91 ? 26.529 -0.851 -40.370 1.00 54.97 91 LYS A O 1
ATOM 735 N N . ASP A 1 92 ? 27.983 0.103 -41.767 1.00 55.94 92 ASP A N 1
ATOM 736 C CA . ASP A 1 92 ? 29.170 -0.508 -41.167 1.00 55.94 92 ASP A CA 1
ATOM 737 C C . ASP A 1 92 ? 29.431 0.075 -39.759 1.00 55.94 92 ASP A C 1
ATOM 739 O O . ASP A 1 92 ? 29.770 -0.664 -38.835 1.00 55.94 92 ASP A O 1
ATOM 743 N N . SER A 1 93 ? 29.125 1.365 -39.550 1.00 52.50 93 SER A N 1
ATOM 744 C CA . SER A 1 93 ? 29.154 2.033 -38.232 1.00 52.50 93 SER A CA 1
ATOM 745 C C . SER A 1 93 ? 28.115 1.474 -37.251 1.00 52.50 93 SER A C 1
ATOM 747 O O . SER A 1 93 ? 28.383 1.346 -36.060 1.00 52.50 93 SER A O 1
ATOM 749 N N . SER A 1 94 ? 26.924 1.114 -37.743 1.00 48.06 94 SER A N 1
ATOM 750 C CA . SER A 1 94 ? 25.864 0.508 -36.918 1.00 48.06 94 SER A CA 1
ATOM 751 C C . SER A 1 94 ? 26.108 -0.979 -36.645 1.00 48.06 94 SER A C 1
ATOM 753 O O . SER A 1 94 ? 25.712 -1.483 -35.597 1.00 48.06 94 SER A O 1
ATOM 755 N N . THR A 1 95 ? 26.837 -1.674 -37.521 1.00 45.12 95 THR A N 1
ATOM 756 C CA . THR A 1 95 ? 27.207 -3.085 -37.321 1.00 45.12 95 THR A CA 1
ATOM 757 C C . THR A 1 95 ? 28.301 -3.250 -36.251 1.00 45.12 95 THR A C 1
ATOM 759 O O . THR A 1 95 ? 28.338 -4.269 -35.565 1.00 45.12 95 THR A O 1
ATOM 762 N N . GLN A 1 96 ? 29.141 -2.233 -36.020 1.00 48.28 96 GLN A N 1
ATOM 763 C CA . GLN A 1 96 ? 30.162 -2.243 -34.958 1.00 48.28 96 GLN A CA 1
ATOM 764 C C . GLN A 1 96 ? 29.620 -1.974 -33.536 1.00 48.28 96 GLN A C 1
ATOM 766 O O . GLN A 1 96 ? 30.329 -2.240 -32.568 1.00 48.28 96 GLN A O 1
ATOM 771 N N . GLN A 1 97 ? 28.365 -1.531 -33.371 1.00 46.81 97 GLN A N 1
ATOM 772 C CA . GLN A 1 97 ? 27.725 -1.360 -32.050 1.00 46.81 97 GLN A CA 1
ATOM 773 C C . GLN A 1 97 ? 27.072 -2.642 -31.494 1.00 46.81 97 GLN A C 1
ATOM 775 O O . GLN A 1 97 ? 26.592 -2.656 -30.363 1.00 46.81 97 GLN A O 1
ATOM 780 N N . ASN A 1 98 ? 27.090 -3.750 -32.241 1.00 41.62 98 ASN A N 1
ATOM 781 C CA . ASN A 1 98 ? 26.342 -4.972 -31.911 1.00 41.62 98 ASN A CA 1
ATOM 782 C C . ASN A 1 98 ? 26.971 -5.864 -30.816 1.00 41.62 98 ASN A C 1
ATOM 784 O O . ASN A 1 98 ? 26.558 -7.007 -30.645 1.00 41.62 98 ASN A O 1
ATOM 788 N N . ASN A 1 99 ? 27.956 -5.350 -30.072 1.00 49.34 99 ASN A N 1
ATOM 789 C CA . ASN A 1 99 ? 28.519 -6.000 -28.881 1.00 49.34 99 ASN A CA 1
ATOM 790 C C . ASN A 1 99 ? 28.123 -5.298 -27.568 1.00 49.34 99 ASN A C 1
ATOM 792 O O . ASN A 1 99 ? 28.563 -5.711 -26.497 1.00 49.34 99 ASN A O 1
ATOM 796 N N . GLN A 1 100 ? 27.309 -4.239 -27.635 1.00 63.00 100 GLN A N 1
ATOM 797 C CA . GLN A 1 100 ? 26.769 -3.574 -26.454 1.00 63.00 100 GLN A CA 1
ATOM 798 C C . GLN A 1 100 ? 25.478 -4.285 -26.039 1.00 63.00 100 GLN A C 1
ATOM 800 O O . GLN A 1 100 ? 24.547 -4.423 -26.837 1.00 63.00 100 GLN A O 1
ATOM 805 N N . VAL A 1 101 ? 25.441 -4.796 -24.807 1.00 68.25 101 VAL A N 1
ATOM 806 C CA . VAL A 1 101 ? 24.259 -5.473 -24.269 1.00 68.25 101 VAL A CA 1
ATOM 807 C C . VAL A 1 101 ? 23.074 -4.507 -24.333 1.00 68.25 101 VAL A C 1
ATOM 809 O O . VAL A 1 101 ? 23.195 -3.309 -24.091 1.00 68.25 101 VAL A O 1
ATOM 812 N N . ASN A 1 102 ? 21.923 -5.031 -24.748 1.00 89.06 102 ASN A N 1
ATOM 813 C CA . ASN A 1 102 ? 20.700 -4.262 -24.917 1.00 89.06 102 ASN A CA 1
ATOM 814 C C . ASN A 1 102 ? 20.360 -3.522 -23.594 1.00 89.06 102 ASN A C 1
ATOM 816 O O . ASN A 1 102 ? 20.132 -4.202 -22.587 1.00 89.06 102 ASN A O 1
ATOM 820 N N . PRO A 1 103 ? 20.292 -2.171 -23.571 1.00 90.94 103 PRO A N 1
ATOM 821 C CA . PRO A 1 103 ? 20.071 -1.396 -22.344 1.00 90.94 103 PRO A CA 1
ATOM 822 C C . PRO A 1 103 ? 18.803 -1.796 -21.577 1.00 90.94 103 PRO A C 1
ATOM 824 O O . PRO A 1 103 ? 18.763 -1.721 -20.349 1.00 90.94 103 PRO A O 1
ATOM 827 N N . GLN A 1 104 ? 17.772 -2.265 -22.288 1.00 93.88 104 GLN A N 1
ATOM 828 C CA . GLN A 1 104 ? 16.537 -2.766 -21.693 1.00 93.88 104 GLN A CA 1
ATOM 829 C C . GLN A 1 104 ? 16.772 -4.046 -20.870 1.00 93.88 104 GLN A C 1
ATOM 831 O O . GLN A 1 104 ? 16.207 -4.191 -19.785 1.00 93.88 104 GLN A O 1
ATOM 836 N N . LEU A 1 105 ? 17.625 -4.960 -21.351 1.00 93.94 105 LEU A N 1
ATOM 837 C CA . LEU A 1 105 ? 17.999 -6.174 -20.613 1.00 93.94 105 LEU A CA 1
ATOM 838 C C . LEU A 1 105 ? 18.899 -5.860 -19.420 1.00 93.94 105 LEU A C 1
ATOM 840 O O . LEU A 1 105 ? 18.726 -6.456 -18.358 1.00 93.94 105 LEU A O 1
ATOM 844 N N . GLU A 1 106 ? 19.821 -4.909 -19.562 1.00 94.44 106 GLU A N 1
ATOM 845 C CA . GLU A 1 106 ? 20.660 -4.490 -18.439 1.00 94.44 106 GLU A CA 1
ATOM 846 C C . GLU A 1 106 ? 19.829 -3.877 -17.308 1.00 94.44 106 GLU A C 1
ATOM 848 O O . GLU A 1 106 ? 20.009 -4.246 -16.145 1.00 94.44 106 GLU A O 1
ATOM 853 N N . TYR A 1 107 ? 18.859 -3.016 -17.638 1.00 95.69 107 TYR A N 1
ATOM 854 C CA . TYR A 1 107 ? 17.922 -2.493 -16.646 1.00 95.69 107 TYR A CA 1
ATOM 855 C C . TYR A 1 107 ? 17.102 -3.614 -15.995 1.00 95.69 107 TYR A C 1
ATOM 857 O O . TYR A 1 107 ? 16.908 -3.616 -14.780 1.00 95.69 107 TYR A O 1
ATOM 865 N N . ALA A 1 108 ? 16.657 -4.606 -16.772 1.00 95.25 108 ALA A N 1
ATOM 866 C CA . ALA A 1 108 ? 15.942 -5.758 -16.232 1.00 95.25 108 ALA A CA 1
ATOM 867 C C . ALA A 1 108 ? 16.791 -6.563 -15.235 1.00 95.25 108 ALA A C 1
ATOM 869 O O . ALA A 1 108 ? 16.291 -6.982 -14.188 1.00 95.25 108 ALA A O 1
ATOM 870 N N . TRP A 1 109 ? 18.084 -6.747 -15.510 1.00 94.94 109 TRP A N 1
ATOM 871 C CA . TRP A 1 109 ? 19.009 -7.388 -14.574 1.00 94.94 109 TRP A CA 1
ATOM 872 C C . TRP A 1 109 ? 19.276 -6.528 -13.343 1.00 94.94 109 TRP A C 1
ATOM 874 O O . TRP A 1 109 ? 19.262 -7.056 -12.231 1.00 94.94 109 TRP A O 1
ATOM 884 N N . PHE A 1 110 ? 19.444 -5.215 -13.511 1.00 95.62 110 PHE A N 1
ATOM 885 C CA . PHE A 1 110 ? 19.542 -4.274 -12.398 1.00 95.62 110 PHE A CA 1
ATOM 886 C C . PHE A 1 110 ? 18.307 -4.351 -11.492 1.00 95.62 110 PHE A C 1
ATOM 888 O O . PHE A 1 110 ? 18.434 -4.498 -10.280 1.00 95.62 110 PHE A O 1
ATOM 895 N N . ALA A 1 111 ? 17.109 -4.318 -12.070 1.00 95.06 111 ALA A N 1
ATOM 896 C CA . ALA A 1 111 ? 15.858 -4.413 -11.331 1.00 95.06 111 ALA A CA 1
ATOM 897 C C . ALA A 1 111 ? 15.707 -5.761 -10.613 1.00 95.06 111 ALA A C 1
ATOM 899 O O . ALA A 1 111 ? 15.249 -5.805 -9.475 1.00 95.06 111 ALA A O 1
ATOM 900 N N . LYS A 1 112 ? 16.134 -6.861 -11.245 1.00 94.50 112 LYS A N 1
ATOM 901 C CA . LYS A 1 112 ? 16.123 -8.204 -10.649 1.00 94.50 112 LYS A CA 1
ATOM 902 C C . LYS A 1 112 ? 17.018 -8.314 -9.410 1.00 94.50 112 LYS A C 1
ATOM 904 O O . LYS A 1 112 ? 16.706 -9.098 -8.510 1.00 94.50 112 LYS A O 1
ATOM 909 N N . THR A 1 113 ? 18.130 -7.576 -9.354 1.00 94.50 113 THR A N 1
ATOM 910 C CA . THR A 1 113 ? 19.025 -7.574 -8.184 1.00 94.50 113 THR A CA 1
ATOM 911 C C . THR A 1 113 ? 18.523 -6.677 -7.054 1.00 94.50 113 THR A C 1
ATOM 913 O O . THR A 1 113 ? 18.906 -6.896 -5.903 1.00 94.50 113 THR A O 1
ATOM 916 N N . GLN A 1 114 ? 17.620 -5.730 -7.333 1.00 94.31 114 GLN A N 1
ATOM 917 C CA . GLN A 1 114 ? 17.002 -4.902 -6.300 1.00 94.31 114 GLN A CA 1
ATOM 918 C C . GLN A 1 114 ? 16.034 -5.729 -5.453 1.00 94.31 114 GLN A C 1
ATOM 920 O O . GLN A 1 114 ? 14.973 -6.152 -5.904 1.00 94.31 114 GLN A O 1
ATOM 925 N N . THR A 1 115 ? 16.372 -5.928 -4.179 1.00 93.31 115 THR A N 1
ATOM 926 C CA . THR A 1 115 ? 15.501 -6.646 -3.236 1.00 93.31 115 THR A CA 1
ATOM 927 C C . THR A 1 115 ? 14.214 -5.886 -2.940 1.00 93.31 115 THR A C 1
ATOM 929 O O . THR A 1 115 ? 13.194 -6.504 -2.667 1.00 93.31 115 THR A O 1
ATOM 932 N N . HIS A 1 116 ? 14.256 -4.557 -3.007 1.00 95.25 116 HIS A N 1
ATOM 933 C CA . HIS A 1 116 ? 13.145 -3.661 -2.703 1.00 95.25 116 HIS A CA 1
ATOM 934 C C . HIS A 1 116 ? 12.187 -3.451 -3.884 1.00 95.25 116 HIS A C 1
ATOM 936 O O . HIS A 1 116 ? 11.278 -2.632 -3.768 1.00 95.25 116 HIS A O 1
ATOM 942 N N . TYR A 1 117 ? 12.380 -4.157 -5.005 1.00 96.38 117 TYR A N 1
ATOM 943 C CA . TYR A 1 117 ? 11.459 -4.177 -6.142 1.00 96.38 117 TYR A CA 1
ATOM 944 C C . TYR A 1 117 ? 10.731 -5.507 -6.217 1.00 96.38 117 TYR A C 1
ATOM 946 O O . TYR A 1 117 ? 11.311 -6.576 -6.015 1.00 96.38 117 TYR A O 1
ATOM 954 N N . SER A 1 118 ? 9.448 -5.430 -6.539 1.00 96.69 118 SER A N 1
ATOM 955 C CA . SER A 1 118 ? 8.621 -6.608 -6.696 1.00 96.69 118 SER A CA 1
ATOM 956 C C . SER A 1 118 ? 7.502 -6.386 -7.702 1.00 96.69 118 SER A C 1
ATOM 958 O O . SER A 1 118 ? 7.198 -5.250 -8.059 1.00 96.69 118 SER A O 1
ATOM 960 N N . VAL A 1 119 ? 6.899 -7.470 -8.178 1.00 95.94 119 VAL A N 1
ATOM 961 C CA . VAL A 1 119 ? 5.782 -7.428 -9.124 1.00 95.94 119 VAL A CA 1
ATOM 962 C C . VAL A 1 119 ? 4.649 -8.342 -8.685 1.00 95.94 119 VAL A C 1
ATOM 964 O O . VAL A 1 119 ? 4.875 -9.472 -8.246 1.00 95.94 119 VAL A O 1
ATOM 967 N N . ASP A 1 120 ? 3.423 -7.870 -8.868 1.00 94.00 120 ASP A N 1
ATOM 968 C CA . ASP A 1 120 ? 2.218 -8.691 -8.791 1.00 94.00 120 ASP A CA 1
ATOM 969 C C . ASP A 1 120 ? 1.518 -8.674 -10.149 1.00 94.00 120 ASP A C 1
ATOM 971 O O . ASP A 1 120 ? 1.528 -7.658 -10.847 1.00 94.00 120 ASP A O 1
ATOM 975 N N . VAL A 1 121 ? 0.936 -9.806 -10.535 1.00 86.69 121 VAL A N 1
ATOM 976 C CA . VAL A 1 121 ? 0.177 -9.915 -11.786 1.00 86.69 121 VAL A CA 1
ATOM 977 C C . VAL A 1 121 ? -1.267 -10.175 -11.426 1.00 86.69 121 VAL A C 1
ATOM 979 O O . VAL A 1 121 ? -1.586 -11.195 -10.820 1.00 86.69 121 VAL A O 1
ATOM 982 N N . PHE A 1 122 ? -2.123 -9.236 -11.811 1.00 77.75 122 PHE A N 1
ATOM 983 C CA . PHE A 1 122 ? -3.560 -9.349 -11.670 1.00 77.75 122 PHE A CA 1
ATOM 984 C C . PHE A 1 122 ? -4.164 -9.378 -13.070 1.00 77.75 122 PHE A C 1
ATOM 986 O O . PHE A 1 122 ? -4.164 -8.364 -13.767 1.00 77.75 122 PHE A O 1
ATOM 993 N N . GLU A 1 123 ? -4.638 -10.556 -13.478 1.00 78.56 123 GLU A N 1
ATOM 994 C CA . GLU A 1 123 ? -5.112 -10.817 -14.842 1.00 78.56 123 GLU A CA 1
ATOM 995 C C . GLU A 1 123 ? -4.020 -10.486 -15.878 1.00 78.56 123 GLU A C 1
ATOM 997 O O . GLU A 1 123 ? -2.941 -11.078 -15.840 1.00 78.56 123 GLU A O 1
ATOM 1002 N N . GLU A 1 124 ? -4.278 -9.541 -16.783 1.00 78.06 124 GLU A N 1
ATOM 1003 C CA . GLU A 1 124 ? -3.330 -9.083 -17.807 1.00 78.06 124 GLU A CA 1
ATOM 1004 C C . GLU A 1 124 ? -2.448 -7.916 -17.330 1.00 78.06 124 GLU A C 1
ATOM 1006 O O . GLU A 1 124 ? -1.462 -7.568 -17.981 1.00 78.06 124 GLU A O 1
ATOM 1011 N N . ASN A 1 125 ? -2.765 -7.320 -16.176 1.00 83.44 125 ASN A N 1
ATOM 1012 C CA . ASN A 1 125 ? -2.066 -6.151 -15.658 1.00 83.44 125 ASN A CA 1
ATOM 1013 C C . ASN A 1 125 ? -0.917 -6.553 -14.727 1.00 83.44 125 ASN A C 1
ATOM 1015 O O . ASN A 1 125 ? -1.092 -7.300 -13.759 1.00 83.44 125 ASN A O 1
ATOM 1019 N N . VAL A 1 126 ? 0.270 -6.002 -14.990 1.00 89.94 126 VAL A N 1
ATOM 1020 C CA . VAL A 1 126 ? 1.459 -6.184 -14.150 1.00 89.94 126 VAL A CA 1
ATOM 1021 C C . VAL A 1 126 ? 1.696 -4.918 -13.341 1.00 89.94 126 VAL A C 1
ATOM 1023 O O . VAL A 1 126 ? 2.005 -3.870 -13.900 1.00 89.94 126 VAL A O 1
ATOM 1026 N N . ASN A 1 127 ? 1.583 -5.020 -12.020 1.00 92.75 127 ASN A N 1
ATOM 1027 C CA . ASN A 1 127 ? 1.831 -3.906 -11.114 1.00 92.75 127 ASN A CA 1
ATOM 1028 C C . ASN A 1 127 ? 3.221 -4.043 -10.496 1.00 92.75 127 ASN A C 1
ATOM 1030 O O . ASN A 1 127 ? 3.551 -5.076 -9.909 1.00 92.75 127 ASN A O 1
ATOM 1034 N N . MET A 1 128 ? 4.026 -2.987 -10.604 1.00 95.06 128 MET A N 1
ATOM 1035 C CA . MET A 1 128 ? 5.310 -2.895 -9.913 1.00 95.06 128 MET A CA 1
ATOM 1036 C C . MET A 1 128 ? 5.099 -2.332 -8.509 1.00 95.06 128 MET A C 1
ATOM 1038 O O . MET A 1 128 ? 4.374 -1.358 -8.324 1.00 95.06 128 MET A O 1
ATOM 1042 N N . TYR A 1 129 ? 5.781 -2.921 -7.536 1.00 96.88 129 TYR A N 1
ATOM 1043 C CA . TYR A 1 129 ? 5.798 -2.485 -6.150 1.00 96.88 129 TYR A CA 1
ATOM 1044 C C . TYR A 1 129 ? 7.214 -2.144 -5.718 1.00 96.88 129 TYR A C 1
ATOM 1046 O O . TYR A 1 129 ? 8.186 -2.794 -6.118 1.00 96.88 129 TYR A O 1
ATOM 1054 N N . VAL A 1 130 ? 7.319 -1.137 -4.859 1.00 96.94 130 VAL A N 1
ATOM 1055 C CA . VAL A 1 130 ? 8.576 -0.712 -4.253 1.00 96.94 130 VAL A CA 1
ATOM 1056 C C . VAL A 1 130 ? 8.420 -0.708 -2.744 1.00 96.94 130 VAL A C 1
ATOM 1058 O O . VAL A 1 130 ? 7.479 -0.135 -2.206 1.00 96.94 130 VAL A O 1
ATOM 1061 N N . TRP A 1 131 ? 9.344 -1.365 -2.052 1.00 97.25 131 TRP A N 1
ATOM 1062 C CA . TRP A 1 131 ? 9.370 -1.366 -0.597 1.00 97.25 131 TRP A CA 1
ATOM 1063 C C . TRP A 1 131 ? 9.798 0.009 -0.077 1.00 97.25 131 TRP A C 1
ATOM 1065 O O . TRP A 1 131 ? 10.936 0.433 -0.295 1.00 97.25 131 TRP A O 1
ATOM 1075 N N . ASN A 1 132 ? 8.910 0.694 0.645 1.00 94.69 132 ASN A N 1
ATOM 1076 C CA . ASN A 1 132 ? 9.152 2.043 1.172 1.00 94.69 132 ASN A CA 1
ATOM 1077 C C . ASN A 1 132 ? 9.578 2.061 2.653 1.00 94.69 132 ASN A C 1
ATOM 1079 O O . ASN A 1 132 ? 9.493 3.095 3.311 1.00 94.69 132 ASN A O 1
ATOM 1083 N N . LYS A 1 133 ? 10.077 0.925 3.166 1.00 92.38 133 LYS A N 1
ATOM 1084 C CA . LYS A 1 133 ? 10.403 0.645 4.583 1.00 92.38 133 LYS A CA 1
ATOM 1085 C C . LYS A 1 133 ? 9.210 0.295 5.472 1.00 92.38 133 LYS A C 1
ATOM 1087 O O . LYS A 1 133 ? 9.447 -0.203 6.566 1.00 92.38 133 LYS A O 1
ATOM 1092 N N . GLN A 1 134 ? 7.977 0.521 5.023 1.00 92.19 134 GLN A N 1
ATOM 1093 C CA . GLN A 1 134 ? 6.767 0.281 5.817 1.00 92.19 134 GLN A CA 1
ATOM 1094 C C . GLN A 1 134 ? 5.825 -0.718 5.148 1.00 92.19 134 GLN A C 1
ATOM 1096 O O . GLN A 1 134 ? 5.227 -1.547 5.824 1.00 92.19 134 GLN A O 1
ATOM 1101 N N . PHE A 1 135 ? 5.675 -0.638 3.829 1.00 95.19 135 PHE A N 1
ATOM 1102 C CA . PHE A 1 135 ? 4.846 -1.537 3.038 1.00 95.19 135 PHE A CA 1
ATOM 1103 C C . PHE A 1 135 ? 5.341 -1.578 1.582 1.00 95.19 135 PHE A C 1
ATOM 1105 O O . PHE A 1 135 ? 6.242 -0.838 1.173 1.00 95.19 135 PHE A O 1
ATOM 1112 N N . TRP A 1 136 ? 4.763 -2.480 0.795 1.00 96.50 136 TRP A N 1
ATOM 1113 C CA . TRP A 1 136 ? 4.961 -2.549 -0.646 1.00 96.50 136 TRP A CA 1
ATOM 1114 C C . TRP A 1 136 ? 4.052 -1.542 -1.340 1.00 96.50 136 TRP A C 1
ATOM 1116 O O . TRP A 1 136 ? 2.847 -1.753 -1.467 1.00 96.50 136 TRP A O 1
ATOM 1126 N N . GLU A 1 137 ? 4.632 -0.442 -1.798 1.00 95.44 137 GLU A N 1
ATOM 1127 C CA . GLU A 1 137 ? 3.902 0.646 -2.432 1.00 95.44 137 GLU A CA 1
ATOM 1128 C C . GLU A 1 137 ? 3.799 0.421 -3.937 1.00 95.44 137 GLU A C 1
ATOM 1130 O O . GLU A 1 137 ? 4.814 0.271 -4.627 1.00 95.44 137 GLU A O 1
ATOM 1135 N N . ILE A 1 138 ? 2.567 0.390 -4.447 1.00 94.88 138 ILE A N 1
ATOM 1136 C CA . ILE A 1 138 ? 2.320 0.294 -5.885 1.00 94.88 138 ILE A CA 1
ATOM 1137 C C . ILE A 1 138 ? 2.909 1.515 -6.588 1.00 94.88 138 IL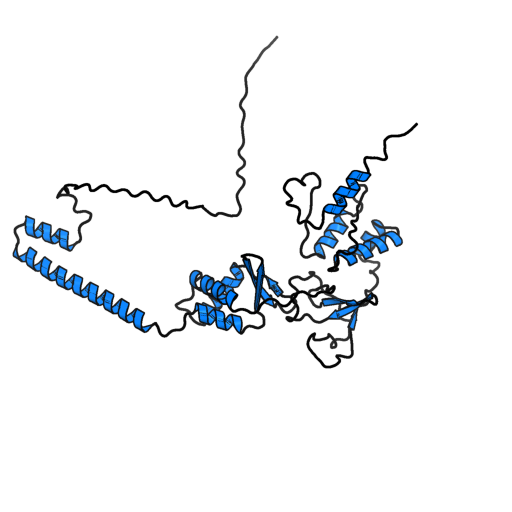E A C 1
ATOM 1139 O O . ILE A 1 138 ? 2.771 2.640 -6.122 1.00 94.88 138 ILE A O 1
ATOM 1143 N N . GLN A 1 139 ? 3.590 1.284 -7.700 1.00 95.38 139 GLN A N 1
ATOM 1144 C CA . GLN A 1 139 ? 4.123 2.342 -8.542 1.00 95.38 139 GLN A CA 1
ATOM 1145 C C . GLN A 1 139 ? 3.170 2.590 -9.695 1.00 95.38 139 GLN A C 1
ATOM 1147 O O . GLN A 1 139 ? 2.752 1.649 -10.375 1.00 95.38 139 GLN A O 1
ATOM 1152 N N . SER A 1 140 ? 2.869 3.858 -9.953 1.00 93.94 140 SER A N 1
ATOM 1153 C CA . SER A 1 140 ? 2.221 4.227 -11.206 1.00 93.94 140 SER A CA 1
ATOM 1154 C C . SER A 1 140 ? 3.139 3.913 -12.394 1.00 93.94 140 SER A C 1
ATOM 1156 O O . SER A 1 140 ? 4.369 3.896 -12.270 1.00 93.94 140 SER A O 1
ATOM 1158 N N . ASN A 1 141 ? 2.551 3.718 -13.578 1.00 91.56 141 ASN A N 1
ATOM 1159 C CA . ASN A 1 141 ? 3.325 3.553 -14.814 1.00 91.56 141 ASN A CA 1
ATOM 1160 C C . ASN A 1 141 ? 4.297 4.722 -15.026 1.00 91.56 141 ASN A C 1
ATOM 1162 O O . ASN A 1 141 ? 5.448 4.508 -15.395 1.00 91.56 141 ASN A O 1
ATOM 1166 N N . PHE A 1 142 ? 3.855 5.948 -14.737 1.00 94.56 142 PHE A N 1
ATOM 1167 C CA . PHE A 1 142 ? 4.679 7.148 -14.852 1.00 94.56 142 PHE A CA 1
ATOM 1168 C C . PHE A 1 142 ? 5.921 7.089 -13.947 1.00 94.56 142 PHE A C 1
ATOM 1170 O O . PHE A 1 142 ? 7.041 7.292 -14.419 1.00 94.56 142 PHE A O 1
ATOM 1177 N N . GLU A 1 143 ? 5.759 6.755 -12.664 1.00 95.56 143 GLU A N 1
ATOM 1178 C CA . GLU A 1 143 ? 6.881 6.652 -11.717 1.00 95.56 143 GLU A CA 1
ATOM 1179 C C . GLU A 1 143 ? 7.836 5.513 -12.075 1.00 95.56 143 GLU A C 1
ATOM 1181 O O . GLU A 1 143 ? 9.057 5.670 -11.993 1.00 95.56 143 GLU A O 1
ATOM 1186 N N . ALA A 1 144 ? 7.297 4.367 -12.493 1.00 94.69 144 ALA A N 1
ATOM 1187 C CA . ALA A 1 144 ? 8.097 3.211 -12.873 1.00 94.69 144 ALA A CA 1
ATOM 1188 C C . ALA A 1 144 ? 8.940 3.488 -14.131 1.00 94.69 144 ALA A C 1
ATOM 1190 O O . ALA A 1 144 ? 10.139 3.198 -14.151 1.00 94.69 144 ALA A O 1
ATOM 1191 N N . VAL A 1 145 ? 8.348 4.126 -15.148 1.00 95.81 145 VAL A N 1
ATOM 1192 C CA . VAL A 1 145 ? 9.065 4.567 -16.355 1.00 95.81 145 VAL A CA 1
ATOM 1193 C C . VAL A 1 145 ? 10.093 5.645 -16.019 1.00 95.81 145 VAL A C 1
ATOM 1195 O O . VAL A 1 145 ? 11.222 5.566 -16.498 1.00 95.81 145 VAL A O 1
ATOM 1198 N N . THR A 1 146 ? 9.765 6.596 -15.142 1.00 96.44 146 THR A N 1
ATOM 1199 C CA . THR A 1 146 ? 10.711 7.630 -14.688 1.00 96.44 146 THR A CA 1
ATOM 1200 C C . THR A 1 146 ? 11.935 7.010 -14.010 1.00 96.44 146 THR A C 1
ATOM 1202 O O . THR A 1 146 ? 13.066 7.409 -14.278 1.00 96.44 146 THR A O 1
ATOM 1205 N N . LYS A 1 147 ? 11.750 5.973 -13.182 1.00 95.38 147 LYS A N 1
ATOM 1206 C CA . LYS A 1 147 ? 12.867 5.231 -12.570 1.00 95.38 147 LYS A CA 1
ATOM 1207 C C . LYS A 1 147 ? 13.753 4.548 -13.610 1.00 95.38 147 LYS A C 1
ATOM 1209 O O . LYS A 1 147 ? 14.976 4.582 -13.475 1.00 95.38 147 LYS A O 1
ATOM 1214 N N . ALA A 1 148 ? 13.157 3.940 -14.634 1.00 96.25 148 ALA A N 1
ATOM 1215 C CA . ALA A 1 148 ? 13.905 3.345 -15.738 1.00 96.25 148 ALA A CA 1
ATOM 1216 C C . ALA A 1 148 ? 14.658 4.406 -16.554 1.00 96.25 148 ALA A C 1
ATOM 1218 O O . ALA A 1 148 ? 15.819 4.196 -16.899 1.00 96.25 148 ALA A O 1
ATOM 1219 N N . LEU A 1 149 ? 14.035 5.560 -16.807 1.00 96.50 149 LEU A N 1
ATOM 1220 C CA . LEU A 1 149 ? 14.651 6.673 -17.522 1.00 96.50 149 LEU A CA 1
ATOM 1221 C C . LEU A 1 149 ? 15.863 7.218 -16.766 1.00 96.50 149 LEU A C 1
ATOM 1223 O O . LEU A 1 149 ? 16.945 7.260 -17.338 1.00 96.50 149 LEU A O 1
ATOM 1227 N N . ASN A 1 150 ? 15.720 7.520 -15.473 1.00 96.44 150 ASN A N 1
ATOM 1228 C CA . ASN A 1 150 ? 16.824 8.004 -14.637 1.00 96.44 150 ASN A CA 1
ATOM 1229 C C . ASN A 1 150 ? 17.994 7.007 -14.604 1.00 96.44 150 ASN A C 1
ATOM 1231 O O . ASN A 1 150 ? 19.162 7.394 -14.615 1.00 96.44 150 ASN A O 1
ATOM 1235 N N . TRP A 1 151 ? 17.695 5.703 -14.581 1.00 96.31 151 TRP A N 1
ATOM 1236 C CA . TRP A 1 151 ? 18.729 4.675 -14.662 1.00 96.31 151 TRP A CA 1
ATOM 1237 C C . TRP A 1 151 ? 19.421 4.667 -16.033 1.00 96.31 151 TRP A C 1
ATOM 1239 O O . TRP A 1 151 ? 20.648 4.576 -16.096 1.00 96.31 151 TRP A O 1
ATOM 1249 N N . LEU A 1 152 ? 18.665 4.796 -17.127 1.00 95.00 152 LEU A N 1
ATOM 1250 C CA . LEU A 1 152 ? 19.224 4.890 -18.477 1.00 95.00 152 LEU A CA 1
ATOM 1251 C C . LEU A 1 152 ? 20.058 6.159 -18.659 1.00 95.00 152 LEU A C 1
ATOM 1253 O O . LEU A 1 152 ? 21.114 6.081 -19.267 1.00 95.00 152 LEU A O 1
ATOM 1257 N N . GLU A 1 153 ? 19.653 7.304 -18.115 1.00 93.50 153 GLU A N 1
ATOM 1258 C CA . GLU A 1 153 ? 20.449 8.538 -18.167 1.00 93.50 153 GLU A CA 1
ATOM 1259 C C . GLU A 1 153 ? 21.805 8.365 -17.476 1.00 93.50 153 GLU A C 1
ATOM 1261 O O . GLU A 1 153 ? 22.825 8.817 -17.995 1.00 93.50 153 GLU A O 1
ATOM 1266 N N . ALA A 1 154 ? 21.831 7.652 -16.346 1.00 93.12 154 ALA A N 1
ATOM 1267 C CA . ALA A 1 154 ? 23.050 7.411 -15.581 1.00 93.12 154 ALA A CA 1
ATOM 1268 C C . ALA A 1 154 ? 23.994 6.371 -16.216 1.00 93.12 154 ALA A C 1
ATOM 1270 O O . ALA A 1 154 ? 25.208 6.490 -16.068 1.00 93.12 154 ALA A O 1
ATOM 1271 N N . ASN A 1 155 ? 23.463 5.349 -16.900 1.00 92.69 155 ASN A N 1
ATOM 1272 C CA . ASN A 1 155 ? 24.254 4.201 -17.380 1.00 92.69 155 ASN A CA 1
ATOM 1273 C C . ASN A 1 155 ? 24.402 4.147 -18.911 1.00 92.69 155 ASN A C 1
ATOM 1275 O O . ASN A 1 155 ? 25.397 3.646 -19.425 1.00 92.69 155 ASN A O 1
ATOM 1279 N N . HIS A 1 156 ? 23.422 4.674 -19.645 1.00 90.81 156 HIS A N 1
ATOM 1280 C CA . HIS A 1 156 ? 23.284 4.596 -21.104 1.00 90.81 156 HIS A CA 1
ATOM 1281 C C . HIS A 1 156 ? 22.765 5.921 -21.684 1.00 90.81 156 HIS A C 1
ATOM 1283 O O . HIS A 1 156 ? 21.799 5.936 -22.447 1.00 90.81 156 HIS A O 1
ATOM 1289 N N . PHE A 1 157 ? 23.403 7.041 -21.330 1.00 86.06 157 PHE A N 1
ATOM 1290 C CA . PHE A 1 157 ? 22.944 8.407 -21.631 1.00 86.06 157 PHE A CA 1
ATOM 1291 C C . PHE A 1 157 ? 22.480 8.624 -23.087 1.00 86.06 157 PHE A C 1
ATOM 1293 O O . PHE A 1 157 ? 21.391 9.134 -23.327 1.00 86.06 157 PHE A O 1
ATOM 1300 N N . PHE A 1 158 ? 23.246 8.155 -24.081 1.00 84.00 158 PHE A N 1
ATOM 1301 C CA . PHE A 1 158 ? 22.900 8.285 -25.510 1.00 84.00 158 PHE A CA 1
ATOM 1302 C C . PHE A 1 158 ? 21.655 7.489 -25.945 1.00 84.00 158 PHE A C 1
ATOM 1304 O O . PHE A 1 158 ? 21.161 7.634 -27.064 1.00 84.00 158 PHE A O 1
ATOM 1311 N N . HIS A 1 159 ? 21.158 6.604 -25.088 1.00 82.19 159 HIS A N 1
ATOM 1312 C CA . HIS A 1 159 ? 19.963 5.798 -25.297 1.00 82.19 159 HIS A CA 1
ATOM 1313 C C . HIS A 1 159 ? 18.831 6.161 -24.334 1.00 82.19 159 HIS A C 1
ATOM 1315 O O . HIS A 1 159 ? 17.767 5.549 -24.414 1.00 82.19 159 HIS A O 1
ATOM 1321 N N . ALA A 1 160 ? 19.022 7.147 -23.460 1.00 90.19 160 ALA A N 1
ATOM 1322 C CA . ALA A 1 160 ? 18.000 7.581 -22.530 1.00 90.19 160 ALA A CA 1
ATOM 1323 C C . ALA A 1 160 ? 16.907 8.368 -23.267 1.00 90.19 160 ALA A C 1
ATOM 1325 O O . ALA A 1 160 ? 17.118 9.471 -23.764 1.00 90.19 160 ALA A O 1
ATOM 1326 N N . ASN A 1 161 ? 15.731 7.759 -23.385 1.00 93.12 161 ASN A N 1
ATOM 1327 C CA . ASN A 1 161 ? 14.499 8.417 -23.800 1.00 93.12 161 ASN A CA 1
ATOM 1328 C C . ASN A 1 161 ? 13.297 7.647 -23.247 1.00 93.12 161 ASN A C 1
ATOM 1330 O O . ASN A 1 161 ? 13.412 6.476 -22.875 1.00 93.12 161 ASN A O 1
ATOM 1334 N N . GLU A 1 162 ? 12.138 8.297 -23.228 1.00 93.62 162 GLU A N 1
ATOM 1335 C CA . GLU A 1 162 ? 10.903 7.756 -22.653 1.00 93.62 162 GLU A CA 1
ATOM 1336 C C . GLU A 1 162 ? 10.486 6.412 -23.268 1.00 93.62 162 GLU A C 1
ATOM 1338 O O . GLU A 1 162 ? 10.093 5.488 -22.552 1.00 93.62 162 GLU A O 1
ATOM 1343 N N . ARG A 1 163 ? 10.631 6.249 -24.590 1.00 95.06 163 ARG A N 1
ATOM 1344 C CA . ARG A 1 163 ? 10.273 5.000 -25.274 1.00 95.06 163 ARG A CA 1
ATOM 1345 C C . ARG A 1 163 ? 11.141 3.837 -24.797 1.00 95.06 163 ARG A C 1
ATOM 1347 O O . ARG A 1 163 ? 10.614 2.790 -24.426 1.00 95.06 163 ARG A O 1
ATOM 1354 N N . LYS A 1 164 ? 12.462 4.018 -24.777 1.00 94.94 164 LYS A N 1
ATOM 1355 C CA . LYS A 1 164 ? 13.402 2.991 -24.309 1.00 94.94 164 LYS A CA 1
ATOM 1356 C C . LYS A 1 164 ? 13.247 2.718 -22.817 1.00 94.94 164 LYS A C 1
ATOM 1358 O O . LYS A 1 164 ? 13.321 1.561 -22.418 1.00 94.94 164 LYS A O 1
ATOM 1363 N N . ALA A 1 165 ? 12.965 3.740 -22.010 1.00 95.88 165 ALA A N 1
ATOM 1364 C CA . ALA A 1 165 ? 12.636 3.577 -20.596 1.00 95.88 165 ALA A CA 1
ATOM 1365 C C . ALA A 1 165 ? 11.367 2.734 -20.398 1.00 95.88 165 ALA A C 1
ATOM 1367 O O . ALA A 1 165 ? 11.355 1.818 -19.581 1.00 95.88 165 ALA A O 1
ATOM 1368 N N . THR A 1 166 ? 10.330 2.977 -21.202 1.00 96.12 166 THR A N 1
ATOM 1369 C CA . THR A 1 166 ? 9.093 2.185 -21.190 1.00 96.12 166 THR A CA 1
ATOM 1370 C C . THR A 1 166 ? 9.349 0.723 -21.551 1.00 96.12 166 THR A C 1
ATOM 1372 O O . THR A 1 166 ? 8.873 -0.183 -20.866 1.00 96.12 166 THR A O 1
ATOM 1375 N N . GLU A 1 167 ? 10.118 0.468 -22.611 1.00 95.56 167 GLU A N 1
ATOM 1376 C CA . GLU A 1 167 ? 10.491 -0.890 -23.024 1.00 95.56 167 GLU A CA 1
ATOM 1377 C C . GLU A 1 167 ? 11.365 -1.592 -21.968 1.00 95.56 167 GLU A C 1
ATOM 1379 O O . GLU A 1 167 ? 11.146 -2.769 -21.670 1.00 95.56 167 GLU A O 1
ATOM 1384 N N . ALA A 1 168 ? 12.314 -0.871 -21.362 1.00 95.88 168 ALA A N 1
ATOM 1385 C CA . ALA A 1 168 ? 13.158 -1.361 -20.277 1.00 95.88 168 ALA A CA 1
ATOM 1386 C C . ALA A 1 168 ? 12.324 -1.744 -19.051 1.00 95.88 168 ALA A C 1
ATOM 1388 O O . ALA A 1 168 ? 12.471 -2.851 -18.539 1.00 95.88 168 ALA A O 1
ATOM 1389 N N . TYR A 1 169 ? 11.406 -0.872 -18.624 1.00 95.06 169 TYR A N 1
ATOM 1390 C CA . TYR A 1 169 ? 10.467 -1.141 -17.537 1.00 95.06 169 TYR A CA 1
ATOM 1391 C C . TYR A 1 169 ? 9.641 -2.403 -17.802 1.00 95.06 169 TYR A C 1
ATOM 1393 O O . TYR A 1 169 ? 9.674 -3.330 -16.993 1.00 95.06 169 TYR A O 1
ATOM 1401 N N . LYS A 1 170 ? 8.970 -2.487 -18.960 1.00 94.88 170 LYS A N 1
ATOM 1402 C CA . LYS A 1 170 ? 8.173 -3.664 -19.341 1.00 94.88 170 LYS A CA 1
ATOM 1403 C C . LYS A 1 170 ? 9.011 -4.938 -19.302 1.00 94.88 170 LYS A C 1
ATOM 1405 O O . LYS A 1 170 ? 8.615 -5.912 -18.668 1.00 94.88 170 LYS A O 1
ATOM 1410 N N . THR A 1 171 ? 10.204 -4.899 -19.894 1.00 95.31 171 THR A N 1
ATOM 1411 C CA . THR A 1 171 ? 11.148 -6.023 -19.863 1.00 95.31 171 THR A CA 1
ATOM 1412 C C . THR A 1 171 ? 11.490 -6.402 -18.424 1.00 95.31 171 THR A C 1
ATOM 1414 O O . THR A 1 171 ? 11.389 -7.568 -18.058 1.00 95.31 171 THR A O 1
ATOM 1417 N N . ALA A 1 172 ? 11.821 -5.427 -17.576 1.00 95.75 172 ALA A N 1
ATOM 1418 C CA . ALA A 1 172 ? 12.196 -5.647 -16.187 1.00 95.75 172 ALA A CA 1
ATOM 1419 C C . ALA A 1 172 ? 11.095 -6.314 -15.356 1.00 95.75 172 ALA A C 1
ATOM 1421 O O . ALA A 1 172 ? 11.411 -7.186 -14.544 1.00 95.75 172 ALA A O 1
ATOM 1422 N N . THR A 1 173 ? 9.818 -5.990 -15.590 1.00 94.81 173 THR A N 1
ATOM 1423 C CA . THR A 1 173 ? 8.708 -6.623 -14.855 1.00 94.81 173 THR A CA 1
ATOM 1424 C C . THR A 1 173 ? 8.659 -8.148 -15.011 1.00 94.81 173 THR A C 1
ATOM 1426 O O . THR A 1 173 ? 8.228 -8.837 -14.091 1.00 94.81 173 THR A O 1
ATOM 1429 N N . HIS A 1 174 ? 9.181 -8.702 -16.113 1.00 93.31 174 HIS A N 1
ATOM 1430 C CA . HIS A 1 174 ? 9.283 -10.152 -16.312 1.00 93.31 174 HIS A CA 1
ATOM 1431 C C . HIS A 1 174 ? 10.406 -10.815 -15.497 1.00 93.31 174 HIS A C 1
ATOM 1433 O O . HIS A 1 174 ? 10.366 -12.024 -15.271 1.00 93.31 174 HIS A O 1
ATOM 1439 N N . TYR A 1 175 ? 11.411 -10.049 -15.063 1.00 93.50 175 TYR A N 1
ATOM 1440 C CA . TYR A 1 175 ? 12.586 -10.556 -14.342 1.00 93.50 175 TYR A CA 1
ATOM 1441 C C . TYR A 1 175 ? 12.557 -10.261 -12.838 1.00 93.50 175 TYR A C 1
ATOM 1443 O O . TYR A 1 175 ? 13.281 -10.917 -12.082 1.00 93.50 175 TYR A O 1
ATOM 1451 N N . MET A 1 176 ? 11.762 -9.279 -12.405 1.00 94.69 176 MET A N 1
ATOM 1452 C CA . MET A 1 176 ? 11.598 -8.920 -10.995 1.00 94.69 176 MET A CA 1
ATOM 1453 C C . MET A 1 176 ? 10.998 -10.072 -10.174 1.00 94.69 176 MET A C 1
ATOM 1455 O O . MET A 1 176 ? 10.264 -10.927 -10.676 1.00 94.69 176 MET A O 1
ATOM 1459 N N . LYS A 1 177 ? 11.307 -10.090 -8.872 1.00 94.56 177 LYS A N 1
ATOM 1460 C CA . LYS A 1 177 ? 10.742 -11.067 -7.933 1.00 94.56 177 LYS A CA 1
ATOM 1461 C C . LYS A 1 177 ? 9.245 -10.832 -7.752 1.00 94.56 177 LYS A C 1
ATOM 1463 O O . LYS A 1 177 ? 8.792 -9.691 -7.739 1.00 94.56 177 LYS A O 1
ATOM 1468 N N . ARG A 1 178 ? 8.492 -11.911 -7.543 1.00 95.38 178 ARG A N 1
ATOM 1469 C CA . ARG A 1 178 ? 7.067 -11.836 -7.204 1.00 95.38 178 ARG A CA 1
ATOM 1470 C C . ARG A 1 178 ? 6.850 -11.201 -5.838 1.00 95.38 178 ARG A C 1
ATOM 1472 O O . ARG A 1 178 ? 7.679 -11.393 -4.945 1.00 95.38 178 ARG A O 1
ATOM 1479 N N . LEU A 1 179 ? 5.733 -10.487 -5.705 1.00 95.94 179 LEU A N 1
ATOM 1480 C CA . LEU A 1 179 ? 5.295 -9.922 -4.436 1.00 95.94 179 LEU A CA 1
ATOM 1481 C C . LEU A 1 179 ? 5.187 -11.052 -3.403 1.00 95.94 179 LEU A C 1
ATOM 1483 O O . LEU A 1 179 ? 4.633 -12.108 -3.727 1.00 95.94 179 LEU A O 1
ATOM 1487 N N . PRO A 1 180 ? 5.728 -10.877 -2.183 1.00 94.94 180 PRO A N 1
ATOM 1488 C CA . PRO A 1 180 ? 5.574 -11.875 -1.138 1.00 94.94 180 PRO A CA 1
ATOM 1489 C C . PRO A 1 180 ? 4.099 -12.146 -0.841 1.00 94.94 180 PRO A C 1
ATOM 1491 O O . PRO A 1 180 ? 3.224 -11.315 -1.097 1.00 94.94 180 PRO A O 1
ATOM 1494 N N . ALA A 1 181 ? 3.815 -13.310 -0.263 1.00 92.44 181 ALA A N 1
ATOM 1495 C CA . ALA A 1 181 ? 2.450 -13.672 0.085 1.00 92.44 181 ALA A CA 1
ATOM 1496 C C . ALA A 1 181 ? 1.849 -12.673 1.088 1.00 92.44 181 ALA A C 1
ATOM 1498 O O . ALA A 1 181 ? 2.518 -12.187 2.007 1.00 92.44 181 ALA A O 1
ATOM 1499 N N . ARG A 1 182 ? 0.556 -12.383 0.921 1.00 90.25 182 ARG A N 1
ATOM 1500 C CA . ARG A 1 182 ? -0.216 -11.631 1.915 1.00 90.25 182 ARG A CA 1
ATOM 1501 C C . ARG A 1 182 ? -0.352 -12.467 3.194 1.00 90.25 182 ARG A C 1
ATOM 1503 O O . ARG A 1 182 ? -0.454 -13.693 3.098 1.00 90.25 182 ARG A O 1
ATOM 1510 N N . PRO A 1 183 ? -0.379 -11.839 4.381 1.00 90.38 183 PRO A N 1
ATOM 1511 C CA . PRO A 1 183 ? -0.539 -12.576 5.625 1.00 90.38 183 PRO A CA 1
ATOM 1512 C C . PRO A 1 183 ? -1.917 -13.252 5.660 1.00 90.38 183 PRO A C 1
ATOM 1514 O O . PRO A 1 183 ? -2.933 -12.659 5.300 1.00 90.38 183 PRO A O 1
ATOM 1517 N N . ASN A 1 184 ? -1.956 -14.504 6.118 1.00 88.69 184 ASN A N 1
ATOM 1518 C CA . ASN A 1 184 ? -3.196 -15.259 6.338 1.00 88.69 184 ASN A CA 1
ATOM 1519 C C . ASN A 1 184 ? -3.812 -15.006 7.729 1.00 88.69 184 ASN A C 1
ATOM 1521 O O . ASN A 1 184 ? -4.788 -15.649 8.108 1.00 88.69 184 ASN A O 1
ATOM 1525 N N . TYR A 1 185 ? -3.256 -14.060 8.481 1.00 89.62 185 TYR A N 1
ATOM 1526 C CA . TYR A 1 185 ? -3.707 -13.613 9.793 1.00 89.62 185 TYR A CA 1
ATOM 1527 C C . TYR A 1 185 ? -3.972 -12.103 9.765 1.00 89.62 185 TYR A C 1
ATOM 1529 O O . TYR A 1 185 ? -3.561 -11.407 8.835 1.00 89.62 185 TYR A O 1
ATOM 1537 N N . THR A 1 186 ? -4.678 -11.593 10.774 1.00 91.88 186 THR A N 1
ATOM 1538 C CA . THR A 1 186 ? -4.955 -10.157 10.874 1.00 91.88 186 THR A CA 1
ATOM 1539 C C . THR A 1 186 ? -3.677 -9.390 11.193 1.00 91.88 186 THR A C 1
ATOM 1541 O O . THR A 1 186 ? -3.020 -9.644 12.200 1.00 91.88 186 THR A O 1
ATOM 1544 N N . LEU A 1 187 ? -3.349 -8.435 10.328 1.00 93.25 187 LEU A N 1
ATOM 1545 C CA . LEU A 1 187 ? -2.224 -7.525 10.467 1.00 93.25 187 LEU A CA 1
ATOM 1546 C C . LEU A 1 187 ? -2.726 -6.126 10.126 1.00 93.25 187 LEU A C 1
ATOM 1548 O O . LEU A 1 187 ? -3.300 -5.918 9.060 1.00 93.25 187 LEU A O 1
ATOM 1552 N N . ILE A 1 188 ? -2.521 -5.183 11.040 1.00 93.81 188 ILE A N 1
ATOM 1553 C CA . ILE A 1 188 ? -2.966 -3.796 10.920 1.00 93.81 188 ILE A CA 1
ATOM 1554 C C . ILE A 1 188 ? -1.719 -2.933 10.692 1.00 93.81 188 ILE A C 1
ATOM 1556 O O . ILE A 1 188 ? -0.984 -2.663 11.647 1.00 93.81 188 ILE A O 1
ATOM 1560 N N . PRO A 1 189 ? -1.424 -2.537 9.442 1.00 94.31 189 PRO A N 1
ATOM 1561 C CA . PRO A 1 189 ? -0.229 -1.767 9.138 1.00 94.31 189 PRO A CA 1
ATOM 1562 C C . PRO A 1 189 ? -0.437 -0.283 9.447 1.00 94.31 189 PRO A C 1
ATOM 1564 O O . PRO A 1 189 ? -1.344 0.342 8.904 1.00 94.31 18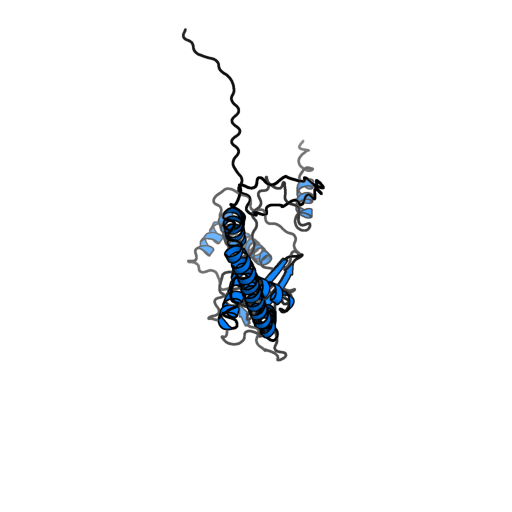9 PRO A O 1
ATOM 1567 N N . LEU A 1 190 ? 0.413 0.287 10.298 1.00 93.62 190 LEU A N 1
ATOM 1568 C CA . LEU A 1 190 ? 0.496 1.722 10.583 1.00 93.62 190 LEU A CA 1
ATOM 1569 C C . LEU A 1 190 ? 1.779 2.287 9.958 1.00 93.62 190 LEU A C 1
ATOM 1571 O O . LEU A 1 190 ? 2.639 1.529 9.506 1.00 93.62 190 LEU A O 1
ATOM 1575 N N . LEU A 1 191 ? 1.931 3.612 9.949 1.00 91.50 191 LEU A N 1
ATOM 1576 C CA . LEU A 1 191 ? 3.098 4.262 9.347 1.00 91.50 191 LEU A CA 1
ATOM 1577 C C . LEU A 1 191 ? 4.402 3.795 10.010 1.00 91.50 191 LEU A C 1
ATOM 1579 O O . LEU A 1 191 ? 5.351 3.421 9.344 1.00 91.50 191 LEU A O 1
ATOM 1583 N N . ASN A 1 192 ? 4.485 3.738 11.332 1.00 90.38 192 ASN A N 1
ATOM 1584 C CA . ASN A 1 192 ? 5.745 3.399 12.001 1.00 90.38 192 ASN A CA 1
ATOM 1585 C C . ASN A 1 192 ? 5.887 1.922 12.404 1.00 90.38 192 ASN A C 1
ATOM 1587 O O . ASN A 1 192 ? 6.995 1.481 12.700 1.00 90.38 192 ASN A O 1
ATOM 1591 N N . THR A 1 193 ? 4.794 1.162 12.459 1.00 92.38 193 THR A N 1
ATOM 1592 C CA . THR A 1 193 ? 4.788 -0.217 12.963 1.00 92.38 193 THR A CA 1
ATOM 1593 C C . THR A 1 193 ? 3.559 -0.982 12.487 1.00 92.38 193 THR A C 1
ATOM 1595 O O . THR A 1 193 ? 2.596 -0.390 12.009 1.00 92.38 193 THR A O 1
ATOM 1598 N N . TRP A 1 194 ? 3.564 -2.301 12.625 1.00 93.75 194 TRP A N 1
ATOM 1599 C CA . TRP A 1 194 ? 2.399 -3.142 12.386 1.00 93.75 194 TRP A CA 1
ATOM 1600 C C . TRP A 1 194 ? 1.858 -3.686 13.706 1.00 93.75 194 TRP A C 1
ATOM 1602 O O . TRP A 1 194 ? 2.625 -4.026 14.604 1.00 93.75 194 TRP A O 1
ATOM 1612 N N . ILE A 1 195 ? 0.536 -3.801 13.814 1.00 93.38 195 ILE A N 1
ATOM 1613 C CA . ILE A 1 195 ? -0.135 -4.422 14.959 1.00 93.38 195 ILE A CA 1
ATOM 1614 C C . ILE A 1 195 ? -0.694 -5.779 14.535 1.00 93.38 195 ILE A C 1
ATOM 1616 O O . ILE A 1 195 ? -1.397 -5.887 13.530 1.00 93.38 195 ILE A O 1
ATOM 1620 N N . VAL A 1 196 ? -0.408 -6.811 15.322 1.00 93.75 196 VAL A N 1
ATOM 1621 C CA . VAL A 1 196 ? -0.903 -8.175 15.130 1.00 93.75 196 VAL A CA 1
ATOM 1622 C C . VAL A 1 196 ? -1.707 -8.582 16.368 1.00 93.75 196 VAL A C 1
ATOM 1624 O O . VAL A 1 196 ? -1.119 -8.851 17.418 1.00 93.75 196 VAL A O 1
ATOM 1627 N N . PRO A 1 197 ? -3.048 -8.625 16.285 1.00 92.50 197 PRO A N 1
ATOM 1628 C CA . PRO A 1 197 ? -3.876 -9.151 17.364 1.00 92.50 197 PRO A CA 1
ATOM 1629 C C . PRO A 1 197 ? -3.601 -10.645 17.585 1.00 92.50 197 PRO A C 1
ATOM 1631 O O . PRO A 1 197 ? -3.652 -11.442 16.644 1.00 92.50 197 PRO A O 1
ATOM 1634 N N . THR A 1 198 ? -3.313 -11.037 18.825 1.00 90.69 198 THR A N 1
ATOM 1635 C CA . THR A 1 198 ? -3.127 -12.440 19.213 1.00 90.69 198 THR A CA 1
ATOM 1636 C C . THR A 1 198 ? -4.470 -13.106 19.514 1.00 90.69 198 THR A C 1
ATOM 1638 O O . THR A 1 198 ? -5.48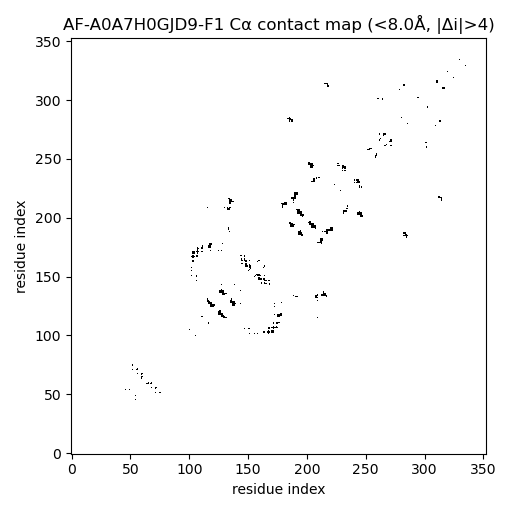4 -12.444 19.733 1.00 90.69 198 THR A O 1
ATOM 1641 N N . GLN A 1 199 ? -4.487 -14.441 19.571 1.00 87.25 199 GLN A N 1
ATOM 1642 C CA . GLN A 1 199 ? -5.684 -15.198 19.970 1.00 87.25 199 GLN A CA 1
ATOM 1643 C C . GLN A 1 199 ? -6.112 -14.919 21.421 1.00 87.25 199 GLN A C 1
ATOM 1645 O O . GLN A 1 199 ? -7.271 -15.118 21.766 1.00 87.25 199 GLN A O 1
ATOM 1650 N N . GLU A 1 200 ? -5.191 -14.428 22.251 1.00 89.06 200 GLU A N 1
ATOM 1651 C CA . GLU A 1 200 ? -5.425 -14.045 23.647 1.00 89.06 200 GLU A CA 1
ATOM 1652 C C . GLU A 1 200 ? -5.954 -12.602 23.777 1.00 89.06 200 GLU A C 1
ATOM 1654 O O . GLU A 1 200 ? -6.159 -12.115 24.885 1.00 89.06 200 GLU A O 1
ATOM 1659 N N . GLY A 1 201 ? -6.165 -11.898 22.656 1.00 86.81 201 GLY A N 1
ATOM 1660 C CA . GLY A 1 201 ? -6.656 -10.517 22.632 1.00 86.81 201 GLY A CA 1
ATOM 1661 C C . GLY A 1 201 ? -5.581 -9.454 22.876 1.00 86.81 201 GLY A C 1
ATOM 1662 O O . GLY A 1 201 ? -5.907 -8.276 23.010 1.00 86.81 201 GLY A O 1
ATOM 1663 N N . GLN A 1 202 ? -4.302 -9.835 22.916 1.00 91.56 202 GLN A N 1
ATOM 1664 C CA . GLN A 1 202 ? -3.192 -8.890 23.046 1.00 91.56 202 GLN A CA 1
ATOM 1665 C C . GLN A 1 202 ? -2.837 -8.283 21.684 1.00 91.56 202 GLN A C 1
ATOM 1667 O O . GLN A 1 202 ? -3.010 -8.918 20.645 1.00 91.56 202 GLN A O 1
ATOM 1672 N N . LEU A 1 203 ? -2.303 -7.062 21.676 1.00 92.00 203 LEU A N 1
ATOM 1673 C CA . LEU A 1 203 ? -1.902 -6.365 20.452 1.00 92.00 203 LEU A CA 1
ATOM 1674 C C . LEU A 1 203 ? -0.378 -6.408 20.315 1.00 92.00 203 LEU A C 1
ATOM 1676 O O . LEU A 1 203 ? 0.315 -5.568 20.879 1.00 92.00 203 LEU A O 1
ATOM 1680 N N . GLU A 1 204 ? 0.157 -7.402 19.605 1.00 91.44 204 GLU A N 1
ATOM 1681 C CA . GLU A 1 204 ? 1.603 -7.526 19.375 1.00 91.44 204 GLU A CA 1
ATOM 1682 C C . GLU A 1 204 ? 2.075 -6.450 18.386 1.00 91.44 204 GLU A C 1
ATOM 1684 O O . GLU A 1 204 ? 1.481 -6.263 17.325 1.00 91.44 204 GLU A O 1
ATOM 1689 N N . VAL A 1 205 ? 3.145 -5.739 18.734 1.00 90.94 205 VAL A N 1
ATOM 1690 C CA . VAL A 1 205 ? 3.752 -4.690 17.912 1.00 90.94 205 VAL A CA 1
ATOM 1691 C C . VAL A 1 205 ? 4.936 -5.275 17.153 1.00 90.94 205 VAL A C 1
ATOM 1693 O O . VAL A 1 205 ? 5.861 -5.832 17.750 1.00 90.94 205 VAL A O 1
ATOM 1696 N N . VAL A 1 206 ? 4.913 -5.150 15.829 1.00 89.25 206 VAL A N 1
ATOM 1697 C CA . VAL A 1 206 ? 5.857 -5.801 14.917 1.00 89.25 206 VAL A CA 1
ATOM 1698 C C . VAL A 1 206 ? 6.512 -4.767 14.002 1.00 89.25 206 VAL A C 1
ATOM 1700 O O . VAL A 1 206 ? 5.890 -3.798 13.560 1.00 89.25 206 VAL A O 1
ATOM 1703 N N . GLU A 1 207 ? 7.797 -4.966 13.714 1.00 88.38 207 GLU A N 1
ATOM 1704 C CA . GLU A 1 207 ? 8.527 -4.150 12.746 1.00 88.38 207 GLU A CA 1
ATOM 1705 C C . GLU A 1 207 ? 8.074 -4.484 11.315 1.00 88.38 207 GLU A C 1
ATOM 1707 O O . GLU A 1 207 ? 7.986 -5.668 10.965 1.00 88.38 207 GLU A O 1
ATOM 1712 N N . PRO A 1 208 ? 7.822 -3.475 10.462 1.00 92.62 208 PRO A N 1
ATOM 1713 C CA . PRO A 1 208 ? 7.546 -3.718 9.058 1.00 92.62 208 PRO A CA 1
ATOM 1714 C C . PRO A 1 208 ? 8.679 -4.492 8.384 1.00 92.62 208 PRO A C 1
ATOM 1716 O O . PRO A 1 208 ? 9.856 -4.155 8.526 1.00 92.62 208 PRO A O 1
ATOM 1719 N N . THR A 1 209 ? 8.326 -5.518 7.612 1.00 92.00 209 THR A N 1
ATOM 1720 C CA . THR A 1 209 ? 9.295 -6.314 6.852 1.00 92.00 209 THR A CA 1
ATOM 1721 C C . THR A 1 209 ? 8.868 -6.486 5.402 1.00 92.00 209 THR A C 1
ATOM 1723 O O . THR A 1 209 ? 7.697 -6.698 5.093 1.00 92.00 209 THR A O 1
ATOM 1726 N N . MET A 1 210 ? 9.850 -6.470 4.507 1.00 93.75 210 MET A N 1
ATOM 1727 C CA . MET A 1 210 ? 9.639 -6.729 3.089 1.00 93.75 210 MET A CA 1
ATOM 1728 C C . MET A 1 210 ? 9.268 -8.185 2.785 1.00 93.75 210 MET A C 1
ATOM 1730 O O . MET A 1 210 ? 8.869 -8.472 1.667 1.00 93.75 210 MET A O 1
ATOM 1734 N N . ASP A 1 211 ? 9.374 -9.102 3.749 1.00 92.50 211 ASP A N 1
ATOM 1735 C CA . ASP A 1 211 ? 9.060 -10.525 3.556 1.00 92.50 211 ASP A CA 1
ATOM 1736 C C . ASP A 1 211 ? 7.550 -10.822 3.519 1.00 92.50 211 ASP A C 1
ATOM 1738 O O . ASP A 1 211 ? 7.142 -11.937 3.196 1.00 92.50 211 ASP A O 1
ATOM 1742 N N . ILE A 1 212 ? 6.712 -9.832 3.842 1.00 93.31 212 ILE A N 1
ATOM 1743 C CA . ILE A 1 212 ? 5.252 -9.955 3.865 1.00 93.31 212 ILE A CA 1
ATOM 1744 C C . ILE A 1 212 ? 4.651 -8.992 2.838 1.00 93.31 212 ILE A C 1
ATOM 1746 O O . ILE A 1 212 ? 5.001 -7.814 2.796 1.00 93.31 212 ILE A O 1
ATOM 1750 N N . GLY A 1 213 ? 3.713 -9.482 2.022 1.00 94.38 213 GLY A N 1
ATOM 1751 C CA . GLY A 1 213 ? 3.066 -8.741 0.932 1.00 94.38 213 GLY A CA 1
ATOM 1752 C C . GLY A 1 213 ? 2.025 -7.713 1.384 1.00 94.38 213 GLY A C 1
ATOM 1753 O O . GLY A 1 213 ? 0.929 -7.660 0.826 1.00 94.38 213 GLY A O 1
ATOM 1754 N N . VAL A 1 214 ? 2.318 -6.926 2.421 1.00 94.12 214 VAL A N 1
ATOM 1755 C CA . VAL A 1 214 ? 1.460 -5.816 2.858 1.00 94.12 214 VAL A CA 1
ATOM 1756 C C . VAL A 1 214 ? 1.565 -4.686 1.837 1.00 94.12 214 VAL A C 1
ATOM 1758 O O . VAL A 1 214 ? 2.657 -4.185 1.593 1.00 94.12 214 VAL A O 1
ATOM 1761 N N . THR A 1 215 ? 0.440 -4.289 1.240 1.00 94.00 215 THR A N 1
ATOM 1762 C CA . THR A 1 215 ? 0.369 -3.301 0.137 1.00 94.00 215 THR A CA 1
ATOM 1763 C C . THR A 1 215 ? -0.419 -2.042 0.491 1.00 94.00 215 THR A C 1
ATOM 1765 O O . THR A 1 215 ? -0.790 -1.255 -0.377 1.00 94.00 215 THR A O 1
ATOM 1768 N N . TYR A 1 216 ? -0.720 -1.859 1.773 1.00 91.94 216 TYR A N 1
ATOM 1769 C CA . TYR A 1 216 ? -1.446 -0.704 2.276 1.00 91.94 216 TYR A CA 1
ATOM 1770 C C . TYR A 1 216 ? -0.947 -0.327 3.665 1.00 91.94 216 TYR A C 1
ATOM 1772 O O . TYR A 1 216 ? -0.303 -1.129 4.342 1.00 91.94 216 TYR A O 1
ATOM 1780 N N . VAL A 1 217 ? -1.292 0.882 4.090 1.00 92.69 217 VAL A N 1
ATOM 1781 C CA . VAL A 1 217 ? -1.014 1.392 5.428 1.00 92.69 217 VAL A CA 1
ATOM 1782 C C . VAL A 1 217 ? -2.179 2.258 5.890 1.00 92.69 217 VAL A C 1
ATOM 1784 O O . VAL A 1 217 ? -2.830 2.920 5.080 1.00 92.69 217 VAL A O 1
ATOM 1787 N N . ILE A 1 218 ? -2.455 2.256 7.187 1.00 92.25 218 ILE A N 1
ATOM 1788 C CA . ILE A 1 218 ? -3.322 3.247 7.816 1.00 92.25 218 ILE A CA 1
ATOM 1789 C C . ILE A 1 218 ? -2.468 4.483 8.076 1.00 92.25 218 ILE A C 1
ATOM 1791 O O . ILE A 1 218 ? -1.408 4.383 8.693 1.00 92.25 218 ILE A O 1
ATOM 1795 N N . ASN A 1 219 ? -2.931 5.647 7.618 1.00 90.00 219 ASN A N 1
ATOM 1796 C CA . ASN A 1 219 ? -2.211 6.918 7.725 1.00 90.00 219 ASN A CA 1
ATOM 1797 C C . ASN A 1 219 ? -2.219 7.467 9.167 1.00 90.00 219 ASN A C 1
ATOM 1799 O O . ASN A 1 219 ? -2.831 8.491 9.471 1.00 90.00 219 ASN A O 1
ATOM 1803 N N . THR A 1 220 ? -1.597 6.727 10.079 1.00 88.69 220 THR A N 1
ATOM 1804 C CA . THR A 1 220 ? -1.465 7.043 11.497 1.00 88.69 220 THR A CA 1
ATOM 1805 C C . THR A 1 220 ? -0.221 6.364 12.068 1.00 88.69 220 THR A C 1
ATOM 1807 O O . THR A 1 220 ? 0.259 5.369 11.525 1.00 88.69 220 THR A O 1
ATOM 1810 N N . GLU A 1 221 ? 0.306 6.901 13.162 1.00 90.81 221 GLU A N 1
ATOM 1811 C CA . GLU A 1 221 ? 1.462 6.360 13.875 1.00 90.81 221 GLU A CA 1
ATOM 1812 C C . GLU A 1 221 ? 1.044 5.874 15.260 1.00 90.81 221 GLU A C 1
ATOM 1814 O O . GLU A 1 221 ? 0.265 6.525 15.960 1.00 90.81 221 GLU A O 1
ATOM 1819 N N . LEU A 1 222 ? 1.611 4.749 15.691 1.00 89.50 222 LEU A N 1
ATOM 1820 C CA . LEU A 1 222 ? 1.487 4.306 17.070 1.00 89.50 222 LEU A CA 1
ATOM 1821 C C . LEU A 1 222 ? 2.425 5.127 17.953 1.00 89.50 222 LEU A C 1
ATOM 1823 O O . LEU A 1 222 ? 3.611 5.260 17.648 1.00 89.50 222 LEU A O 1
ATOM 1827 N N . ASN A 1 223 ? 1.941 5.631 19.087 1.00 85.75 223 ASN A N 1
ATOM 1828 C CA . ASN A 1 223 ? 2.839 6.218 20.075 1.00 85.75 223 ASN A CA 1
ATOM 1829 C C . ASN A 1 223 ? 3.648 5.105 20.757 1.00 85.75 223 ASN A C 1
ATOM 1831 O O . ASN A 1 223 ? 3.155 4.430 21.658 1.00 85.75 223 ASN A O 1
ATOM 1835 N N . THR A 1 224 ? 4.894 4.933 20.323 1.00 78.88 224 THR A N 1
ATOM 1836 C CA . THR A 1 224 ? 5.810 3.896 20.814 1.00 78.88 224 THR A CA 1
ATOM 1837 C C . THR A 1 224 ? 6.758 4.385 21.912 1.00 78.88 224 THR A C 1
ATOM 1839 O O . THR A 1 224 ? 7.635 3.632 22.320 1.00 78.88 224 THR A O 1
ATOM 1842 N N . LYS A 1 225 ? 6.603 5.618 22.425 1.00 78.31 225 LYS A N 1
ATOM 1843 C CA . LYS A 1 225 ? 7.525 6.204 23.424 1.00 78.31 225 LYS A CA 1
ATOM 1844 C C . LYS A 1 225 ? 7.628 5.391 24.713 1.00 78.31 225 LYS A C 1
ATOM 1846 O O . LYS A 1 225 ? 8.695 5.342 25.314 1.00 78.31 225 LYS A O 1
ATOM 1851 N N . ASP A 1 226 ? 6.520 4.777 25.109 1.00 73.50 226 ASP A N 1
ATOM 1852 C CA . ASP A 1 226 ? 6.429 3.969 26.325 1.00 73.50 226 ASP A CA 1
ATOM 1853 C C . ASP A 1 226 ? 6.731 2.484 26.062 1.00 73.50 226 ASP A C 1
ATOM 1855 O O . ASP A 1 226 ? 6.749 1.680 26.991 1.00 73.50 226 ASP A O 1
ATOM 1859 N N . LEU A 1 227 ? 6.964 2.105 24.798 1.00 75.19 227 LEU A N 1
ATOM 1860 C CA . LEU A 1 227 ? 7.345 0.747 24.433 1.00 75.19 227 LEU A CA 1
ATOM 1861 C C . LEU A 1 227 ? 8.870 0.586 24.546 1.00 75.19 227 LEU A C 1
ATOM 1863 O O . LEU A 1 227 ? 9.621 1.510 24.221 1.00 75.19 227 LEU A O 1
ATOM 1867 N N . PRO A 1 228 ? 9.366 -0.585 24.978 1.00 67.62 228 PRO A N 1
ATOM 1868 C CA . PRO A 1 228 ? 10.799 -0.840 25.061 1.00 67.62 228 PRO A CA 1
ATOM 1869 C C . PRO A 1 228 ? 11.457 -0.679 23.679 1.00 67.62 228 PRO A C 1
ATOM 1871 O O . PRO A 1 228 ? 11.136 -1.386 22.728 1.00 67.62 228 PRO A O 1
ATOM 1874 N N . ALA A 1 229 ? 12.412 0.251 23.577 1.00 57.75 229 ALA A N 1
ATOM 1875 C CA . ALA A 1 229 ? 12.931 0.810 22.322 1.00 57.75 229 ALA A CA 1
ATOM 1876 C C . ALA A 1 229 ? 13.643 -0.162 21.346 1.00 57.75 229 ALA A C 1
ATOM 1878 O O . ALA A 1 229 ? 14.133 0.292 20.313 1.00 57.75 229 ALA A O 1
ATOM 1879 N N . LYS A 1 230 ? 13.790 -1.461 21.657 1.00 52.03 230 LYS A N 1
ATOM 1880 C CA . LYS A 1 230 ? 14.697 -2.374 20.921 1.00 52.03 230 LYS A CA 1
ATOM 1881 C C . LYS A 1 230 ? 14.298 -3.858 20.911 1.00 52.03 230 LYS A C 1
ATOM 1883 O O . LYS A 1 230 ? 15.172 -4.716 21.013 1.00 52.03 230 LYS A O 1
ATOM 1888 N N . GLN A 1 231 ? 13.013 -4.199 20.821 1.00 52.38 231 GLN A N 1
ATOM 1889 C CA . GLN A 1 231 ? 12.598 -5.617 20.819 1.00 52.38 231 GLN A CA 1
ATOM 1890 C C . GLN A 1 231 ? 11.519 -5.958 19.788 1.00 52.38 231 GLN A C 1
ATOM 1892 O O . GLN A 1 231 ? 10.790 -6.931 19.947 1.00 52.38 231 GLN A O 1
ATOM 1897 N N . PHE A 1 232 ? 11.415 -5.195 18.701 1.00 54.62 232 PHE A N 1
ATOM 1898 C CA . PHE A 1 232 ? 10.523 -5.597 17.622 1.00 54.62 232 PHE A CA 1
ATOM 1899 C C . PHE A 1 232 ? 11.092 -6.831 16.916 1.00 54.62 232 PHE A C 1
ATOM 1901 O O . PHE A 1 232 ? 12.260 -6.889 16.521 1.00 54.62 232 PHE A O 1
ATOM 1908 N N . ARG A 1 233 ? 10.258 -7.862 16.799 1.00 52.00 233 ARG A N 1
ATOM 1909 C CA . ARG A 1 233 ? 10.615 -9.123 16.157 1.00 52.00 233 ARG A CA 1
ATOM 1910 C C . ARG A 1 233 ? 10.935 -8.883 14.681 1.00 52.00 233 ARG A C 1
ATOM 1912 O O . ARG A 1 233 ? 10.058 -8.496 13.914 1.00 52.00 233 ARG A O 1
ATOM 1919 N N . LYS A 1 234 ? 12.153 -9.226 14.256 1.00 55.75 234 LYS A N 1
ATOM 1920 C CA . LYS A 1 234 ? 12.448 -9.458 12.835 1.00 55.75 234 LYS A CA 1
ATOM 1921 C C . LYS A 1 234 ? 11.825 -10.792 12.438 1.00 55.75 234 LYS A C 1
ATOM 1923 O O . LYS A 1 234 ? 12.146 -11.822 13.026 1.00 55.75 234 LYS A O 1
ATOM 1928 N N . PHE A 1 235 ? 10.938 -10.779 11.446 1.00 51.41 235 PHE A N 1
ATOM 1929 C CA . PHE A 1 235 ? 10.096 -11.926 11.076 1.00 51.41 235 PHE A CA 1
ATOM 1930 C C . PHE A 1 235 ? 10.880 -13.187 10.632 1.00 51.41 235 PHE A C 1
ATOM 1932 O O . PHE A 1 235 ? 10.307 -14.269 10.602 1.00 51.41 235 PHE A O 1
ATOM 1939 N N . ASN A 1 236 ? 12.196 -13.080 10.392 1.00 47.97 236 ASN A N 1
ATOM 1940 C CA . ASN A 1 236 ? 13.050 -14.139 9.838 1.00 47.97 236 ASN A CA 1
ATOM 1941 C C . ASN A 1 236 ? 14.227 -14.596 10.728 1.00 47.97 236 ASN A C 1
ATOM 1943 O O . ASN A 1 236 ? 15.163 -15.216 10.226 1.00 47.97 236 ASN A O 1
ATOM 1947 N N . GLN A 1 237 ? 14.224 -14.321 12.037 1.00 48.88 237 GLN A N 1
ATOM 1948 C CA . GLN A 1 237 ? 15.222 -14.914 12.941 1.00 48.88 237 GLN A CA 1
ATOM 1949 C C . GLN A 1 237 ? 14.690 -16.213 13.561 1.00 48.88 237 GLN A C 1
ATOM 1951 O O . GLN A 1 237 ? 13.685 -16.219 14.264 1.00 48.88 237 GLN A O 1
ATOM 1956 N N . THR A 1 238 ? 15.390 -17.316 13.277 1.00 45.44 238 THR A N 1
ATOM 1957 C CA . THR A 1 238 ? 15.244 -18.646 13.899 1.00 45.44 238 THR A CA 1
ATOM 1958 C C . THR A 1 238 ? 15.734 -18.693 15.346 1.00 45.44 238 THR A C 1
ATOM 1960 O O . THR A 1 238 ? 15.593 -19.718 16.008 1.00 45.44 238 THR A O 1
ATOM 1963 N N . GLU A 1 239 ? 16.313 -17.603 15.846 1.00 44.66 239 GLU A N 1
ATOM 1964 C CA . GLU A 1 239 ? 16.601 -17.454 17.266 1.00 44.66 239 GLU A CA 1
ATOM 1965 C C . GLU A 1 239 ? 15.339 -17.007 18.011 1.00 44.66 239 GLU A C 1
ATOM 1967 O O . GLU A 1 239 ? 14.560 -16.213 17.475 1.00 44.66 239 GLU A O 1
ATOM 1972 N N . PRO A 1 240 ? 15.107 -17.489 19.242 1.00 44.00 240 PRO A N 1
ATOM 1973 C CA . PRO A 1 240 ? 14.002 -17.015 20.055 1.00 44.00 240 PRO A CA 1
ATOM 1974 C C . PRO A 1 240 ? 14.236 -15.533 20.374 1.00 44.00 240 PRO A C 1
ATOM 1976 O O . PRO A 1 240 ? 14.947 -15.193 21.318 1.00 44.00 240 PRO A O 1
ATOM 1979 N N . VAL A 1 241 ? 13.640 -14.629 19.589 1.00 50.88 241 VAL A N 1
ATOM 1980 C CA . VAL A 1 241 ? 13.491 -13.226 19.994 1.00 50.88 241 VAL A CA 1
ATOM 1981 C C . VAL A 1 241 ? 12.518 -13.243 21.166 1.00 50.88 241 VAL A C 1
ATOM 1983 O O . VAL A 1 241 ? 11.302 -13.268 20.999 1.00 50.88 241 VAL A O 1
ATOM 1986 N N . ASN A 1 242 ? 13.085 -13.342 22.364 1.00 49.28 242 ASN A N 1
ATOM 1987 C CA . ASN A 1 242 ? 12.389 -13.726 23.587 1.00 49.28 242 ASN A CA 1
ATOM 1988 C C . ASN A 1 242 ? 11.568 -12.596 24.222 1.00 49.28 242 ASN A C 1
ATOM 1990 O O . ASN A 1 242 ? 11.256 -12.653 25.409 1.00 49.28 242 ASN A O 1
ATOM 1994 N N . THR A 1 243 ? 11.189 -11.579 23.450 1.00 62.16 243 THR A N 1
ATOM 1995 C CA . THR A 1 243 ? 10.313 -10.537 23.973 1.00 62.16 243 THR A CA 1
ATOM 1996 C C . THR A 1 243 ? 9.379 -10.035 22.894 1.00 62.16 243 THR A C 1
ATOM 1998 O O . THR A 1 243 ? 9.721 -9.187 22.076 1.00 62.16 243 THR A O 1
ATOM 2001 N N . LYS A 1 244 ? 8.164 -10.579 22.898 1.00 75.44 244 LYS A N 1
ATOM 2002 C CA . LYS A 1 244 ? 7.038 -9.939 22.230 1.00 75.44 244 LYS A CA 1
ATOM 2003 C C . LYS A 1 244 ? 6.753 -8.617 22.933 1.00 75.44 244 LYS A C 1
ATOM 2005 O O . LYS A 1 244 ? 6.736 -8.562 24.163 1.00 75.44 244 LYS A O 1
ATOM 2010 N N . VAL A 1 245 ? 6.527 -7.567 22.155 1.00 84.38 245 VAL A N 1
ATOM 2011 C CA . VAL A 1 245 ? 6.114 -6.262 22.671 1.00 84.38 245 VAL A CA 1
ATOM 2012 C C . VAL A 1 245 ? 4.621 -6.133 22.439 1.00 84.38 245 VAL A C 1
ATOM 2014 O O . VAL A 1 245 ? 4.167 -6.240 21.304 1.00 84.38 245 VAL A O 1
ATOM 2017 N N . TYR A 1 246 ? 3.864 -5.906 23.506 1.00 88.50 246 TYR A N 1
ATOM 2018 C CA . TYR A 1 246 ? 2.424 -5.707 23.424 1.00 88.50 246 TYR A CA 1
ATOM 2019 C C . TYR A 1 246 ? 2.078 -4.235 23.627 1.00 88.50 246 TYR A C 1
ATOM 2021 O O . TYR A 1 246 ? 2.630 -3.572 24.504 1.00 88.50 246 TYR A O 1
ATOM 2029 N N . TYR A 1 247 ? 1.168 -3.728 22.804 1.00 89.69 247 TYR A N 1
ATOM 2030 C CA . TYR A 1 247 ? 0.586 -2.406 22.952 1.00 89.69 247 TYR A CA 1
ATOM 2031 C C . TYR A 1 247 ? -0.673 -2.480 23.811 1.00 89.69 247 TYR A C 1
ATOM 2033 O O . TYR A 1 247 ? -1.597 -3.237 23.513 1.00 89.69 247 TYR A O 1
ATOM 2041 N N . GLU A 1 248 ? -0.724 -1.646 24.845 1.00 89.19 248 GLU A N 1
ATOM 2042 C CA . GLU A 1 248 ? -1.917 -1.441 25.656 1.00 89.19 248 GLU A CA 1
ATOM 2043 C C . GLU A 1 248 ? -2.528 -0.071 25.314 1.00 89.19 248 GLU A C 1
ATOM 2045 O O . GLU A 1 248 ? -1.897 0.968 25.558 1.00 89.19 248 GLU A O 1
ATOM 2050 N N . PRO A 1 249 ? -3.733 -0.030 24.713 1.00 87.31 249 PRO A N 1
ATOM 2051 C CA . PRO A 1 249 ? -4.408 1.224 24.415 1.00 87.31 249 PRO A CA 1
ATOM 2052 C C . PRO A 1 249 ? -4.684 2.020 25.693 1.00 87.31 249 PRO A C 1
ATOM 2054 O O . PRO A 1 249 ? -5.363 1.550 26.604 1.00 87.31 249 PRO A O 1
ATOM 2057 N N . LYS A 1 250 ? -4.196 3.263 25.751 1.00 88.25 250 LYS A N 1
ATOM 2058 C CA . LYS A 1 250 ? -4.504 4.164 26.868 1.00 88.25 250 LYS A CA 1
ATOM 2059 C C . LYS A 1 250 ? -5.968 4.616 26.807 1.00 88.25 250 LYS A C 1
ATOM 2061 O O . LYS A 1 250 ? -6.491 4.816 25.706 1.00 88.25 250 LYS A O 1
ATOM 2066 N N . PRO A 1 251 ? -6.615 4.865 27.960 1.00 88.94 251 PRO A N 1
ATOM 2067 C CA . PRO A 1 251 ? -7.936 5.478 27.991 1.00 88.94 251 PRO A CA 1
ATOM 2068 C C . PRO A 1 251 ? -7.971 6.799 27.215 1.00 88.94 251 PRO A C 1
ATOM 2070 O O . PRO A 1 251 ? -6.999 7.561 27.208 1.00 88.94 251 PRO A O 1
ATOM 2073 N N . LEU A 1 252 ? -9.112 7.096 26.589 1.00 89.19 252 LEU A N 1
ATOM 2074 C CA . LEU A 1 252 ? -9.291 8.348 25.861 1.00 89.19 252 LEU A CA 1
ATOM 2075 C C . LEU A 1 252 ? -9.182 9.555 26.814 1.00 89.19 252 LEU A C 1
ATOM 2077 O O . LEU A 1 252 ? -9.902 9.598 27.822 1.00 89.19 252 LEU A O 1
ATOM 2081 N N . PRO A 1 253 ? -8.360 10.573 26.489 1.00 92.12 253 PRO A N 1
ATOM 2082 C CA . PRO A 1 253 ? -8.261 11.779 27.304 1.00 92.12 253 PRO A CA 1
ATOM 2083 C C . PRO A 1 253 ? -9.622 12.470 27.457 1.00 92.12 253 PRO A C 1
ATOM 2085 O O . PRO A 1 253 ? -10.345 12.634 26.469 1.00 92.12 253 PRO A O 1
ATOM 2088 N N . GLU A 1 254 ? -9.946 12.922 28.672 1.00 91.38 254 GLU A N 1
ATOM 2089 C CA . GLU A 1 254 ? -11.203 13.631 28.996 1.00 91.38 254 GLU A CA 1
ATOM 2090 C C . GLU A 1 254 ? -11.417 14.883 28.142 1.00 91.38 254 GLU A C 1
ATOM 2092 O O . GLU A 1 254 ? -12.530 15.204 27.729 1.00 91.38 254 GLU A O 1
ATOM 2097 N N . SER A 1 255 ? -10.330 15.577 27.815 1.00 93.62 255 SER A N 1
ATOM 2098 C CA . SER A 1 255 ? -10.360 16.781 26.990 1.00 93.62 255 SER A CA 1
ATOM 2099 C C . SER A 1 255 ? -10.472 16.502 25.488 1.00 93.62 255 SER A C 1
ATOM 2101 O O . SER A 1 255 ? -10.691 17.444 24.722 1.00 93.62 255 SER A O 1
ATOM 2103 N N . SER A 1 256 ? -10.336 15.246 25.041 1.00 95.06 256 SER A N 1
ATOM 2104 C CA . SER A 1 256 ? -10.288 14.926 23.611 1.00 95.06 256 SER A CA 1
ATOM 2105 C C . SER A 1 256 ? -11.639 15.148 22.923 1.00 95.06 256 SER A C 1
ATOM 2107 O O . SER A 1 256 ? -12.698 14.774 23.430 1.00 95.06 256 SER A O 1
ATOM 2109 N N . MET A 1 257 ? -11.604 15.732 21.721 1.00 93.44 257 MET A N 1
ATOM 2110 C CA . MET A 1 257 ? -12.809 15.931 20.904 1.00 93.44 257 MET A CA 1
ATOM 2111 C C . MET A 1 257 ? -13.478 14.602 20.547 1.00 93.44 257 MET A C 1
ATOM 2113 O O . MET A 1 257 ? -14.702 14.523 20.517 1.00 93.44 257 MET A O 1
ATOM 2117 N N . PHE A 1 258 ? -12.680 13.554 20.324 1.00 92.25 258 PHE A N 1
ATOM 2118 C CA . PHE A 1 258 ? -13.195 12.230 19.997 1.00 92.25 258 PHE A CA 1
ATOM 2119 C C . PHE A 1 258 ? -14.000 11.620 21.150 1.00 92.25 258 PHE A C 1
ATOM 2121 O O . PHE A 1 258 ? -15.091 11.109 20.917 1.00 92.25 258 PHE A O 1
ATOM 2128 N N . ARG A 1 259 ? -13.523 11.745 22.398 1.00 93.19 259 ARG A N 1
ATOM 2129 C CA . ARG A 1 259 ? -14.278 11.285 23.569 1.00 93.19 259 ARG A CA 1
ATOM 2130 C C . ARG A 1 259 ? -15.608 12.017 23.705 1.00 93.19 259 ARG A C 1
ATOM 2132 O O . ARG A 1 259 ? -16.637 11.361 23.803 1.00 93.19 259 ARG A O 1
ATOM 2139 N N . LYS A 1 260 ? -15.595 13.352 23.617 1.00 93.25 260 LYS A N 1
ATOM 2140 C CA . LYS A 1 260 ? -16.820 14.172 23.664 1.00 93.25 260 LYS A CA 1
ATOM 2141 C C . LYS A 1 260 ? -17.819 13.771 22.579 1.00 93.25 260 LYS A C 1
ATOM 2143 O O . LYS A 1 260 ? -19.003 13.664 22.862 1.00 93.25 260 LYS A O 1
ATOM 2148 N N . PHE A 1 261 ? -17.335 13.525 21.360 1.00 93.00 261 PHE A N 1
ATOM 2149 C CA . PHE A 1 261 ? -18.149 13.073 20.232 1.00 93.00 261 PHE A CA 1
ATOM 2150 C C . PHE A 1 261 ? -18.791 11.701 20.476 1.00 93.00 261 PHE A C 1
ATOM 2152 O O . PHE A 1 261 ? -19.986 11.530 20.237 1.00 93.00 261 PHE A O 1
ATOM 2159 N N . ILE A 1 262 ? -18.009 10.724 20.938 1.00 91.81 262 ILE A N 1
ATOM 2160 C CA . ILE A 1 262 ? -18.497 9.365 21.181 1.00 91.81 262 ILE A CA 1
ATOM 2161 C C . ILE A 1 262 ? -19.467 9.337 22.366 1.00 91.81 262 ILE A C 1
ATOM 2163 O O . ILE A 1 262 ? -20.506 8.694 22.275 1.00 91.81 262 ILE A O 1
ATOM 2167 N N . GLU A 1 263 ? -19.179 10.052 23.454 1.00 92.75 263 GLU A N 1
ATOM 2168 C CA . GLU A 1 263 ? -20.066 10.120 24.621 1.00 92.75 263 GLU A CA 1
ATOM 2169 C C . GLU A 1 263 ? -21.367 10.880 24.327 1.00 92.75 263 GLU A C 1
ATOM 2171 O O . GLU A 1 263 ? -22.407 10.514 24.869 1.00 92.75 263 GLU A O 1
ATOM 2176 N N . SER A 1 264 ? -21.343 11.893 23.451 1.00 91.81 264 SER A N 1
ATOM 2177 C CA . SER A 1 264 ? -22.561 12.605 23.052 1.00 91.81 264 SER A CA 1
ATOM 2178 C C . SER A 1 264 ? -23.405 11.824 22.044 1.00 91.81 264 SER A C 1
ATOM 2180 O O . SER A 1 264 ? -24.627 11.817 22.155 1.00 91.81 264 SER A O 1
ATOM 2182 N N . SER A 1 265 ? -22.770 11.167 21.068 1.00 91.31 265 SER A N 1
ATOM 2183 C CA . SER A 1 265 ? -23.475 10.454 19.989 1.00 91.31 265 SER A CA 1
ATOM 2184 C C . SER A 1 265 ? -23.925 9.053 20.410 1.00 91.31 265 SER A C 1
ATOM 2186 O O . SER A 1 265 ? -24.922 8.547 19.906 1.00 91.31 265 SER A O 1
ATOM 2188 N N . LEU A 1 266 ? -23.192 8.420 21.330 1.00 91.31 266 LEU A N 1
ATOM 2189 C CA . LEU A 1 266 ? -23.458 7.088 21.871 1.00 91.31 266 LEU A CA 1
ATOM 2190 C C . LEU A 1 266 ? -23.368 7.157 23.407 1.00 91.31 266 LEU A C 1
ATOM 2192 O O . LEU A 1 266 ? -22.348 6.769 23.979 1.00 91.31 266 LEU A O 1
ATOM 2196 N N . PRO A 1 267 ? -24.389 7.683 24.108 1.00 91.44 267 PRO A N 1
ATOM 2197 C CA . PRO A 1 267 ? -24.322 7.907 25.555 1.00 91.44 267 PRO A CA 1
ATOM 2198 C C . PRO A 1 267 ? -24.273 6.607 26.366 1.00 91.44 267 PRO A C 1
ATOM 2200 O O . PRO A 1 267 ? -23.636 6.578 27.422 1.00 91.44 267 PRO A O 1
ATOM 2203 N N . ASP A 1 268 ? -24.871 5.530 25.852 1.00 94.56 268 ASP A N 1
ATOM 2204 C CA . ASP A 1 268 ? -24.854 4.208 26.475 1.00 94.56 268 ASP A CA 1
ATOM 2205 C C . ASP A 1 268 ? -23.470 3.534 26.324 1.00 94.56 268 ASP A C 1
ATOM 2207 O O . ASP A 1 268 ? -23.038 3.256 25.197 1.00 94.56 268 ASP A O 1
ATOM 2211 N N . PRO A 1 269 ? -22.764 3.233 27.435 1.00 94.00 269 PRO A N 1
ATOM 2212 C CA . PRO A 1 269 ? -21.485 2.530 27.401 1.00 94.00 269 PRO A CA 1
ATOM 2213 C C . PRO A 1 269 ? -21.526 1.166 26.697 1.00 94.00 269 PRO A C 1
ATOM 2215 O O . PRO A 1 269 ? -20.546 0.807 26.045 1.00 94.00 269 PRO A O 1
ATOM 2218 N N . GLN A 1 270 ? -22.627 0.416 26.799 1.00 95.62 270 GLN A N 1
ATOM 2219 C CA . GLN A 1 270 ? -22.748 -0.908 26.180 1.00 95.62 270 GLN A CA 1
ATOM 2220 C C . GLN A 1 270 ? -22.828 -0.793 24.657 1.00 95.62 270 GLN A C 1
ATOM 2222 O O . GLN A 1 270 ? -22.148 -1.521 23.933 1.00 95.62 270 GLN A O 1
ATOM 2227 N N . VAL A 1 271 ? -23.587 0.188 24.160 1.00 92.56 271 VAL A N 1
ATOM 2228 C CA . VAL A 1 271 ? -23.653 0.487 22.723 1.00 92.56 271 VAL A CA 1
ATOM 2229 C C . VAL A 1 271 ? -22.292 0.959 22.211 1.00 92.56 271 VAL A C 1
ATOM 2231 O O . VAL A 1 271 ? -21.852 0.516 21.151 1.00 92.56 271 VAL A O 1
ATOM 2234 N N . ARG A 1 272 ? -21.574 1.801 22.971 1.00 92.75 272 ARG A N 1
ATOM 2235 C CA . ARG A 1 272 ? -20.202 2.209 22.613 1.00 92.75 272 ARG A CA 1
ATOM 2236 C C . ARG A 1 272 ? -19.264 1.020 22.469 1.00 92.75 272 ARG A C 1
ATOM 2238 O O . ARG A 1 272 ? -18.499 0.979 21.509 1.00 92.75 272 ARG A O 1
ATOM 2245 N N . GLN A 1 273 ? -19.330 0.071 23.398 1.00 93.12 273 GLN A N 1
ATOM 2246 C CA . GLN A 1 273 ? -18.503 -1.129 23.360 1.00 93.12 273 GLN A CA 1
ATOM 2247 C C . GLN A 1 273 ? -18.802 -1.973 22.114 1.00 93.12 273 GLN A C 1
ATOM 2249 O O . GLN A 1 273 ? -17.870 -2.364 21.415 1.00 93.12 273 GLN A O 1
ATOM 2254 N N . LEU A 1 274 ? -20.081 -2.172 21.782 1.00 92.56 274 LEU A N 1
ATOM 2255 C CA . LEU A 1 274 ? -20.491 -2.902 20.579 1.00 92.56 274 LEU A CA 1
ATOM 2256 C C . LEU A 1 274 ? -20.028 -2.206 19.288 1.00 92.56 274 LEU A C 1
ATOM 2258 O O . LEU A 1 274 ? -19.535 -2.850 18.361 1.00 92.56 274 LEU A O 1
ATOM 2262 N N . VAL A 1 275 ? -20.161 -0.879 19.219 1.00 92.56 275 VAL A N 1
ATOM 2263 C CA . VAL A 1 275 ? -19.679 -0.093 18.075 1.00 92.56 275 VAL A CA 1
ATOM 2264 C C . VAL A 1 275 ? -18.160 -0.200 17.955 1.00 92.56 275 VAL A C 1
ATOM 2266 O O . VAL A 1 275 ? -17.657 -0.422 16.857 1.00 92.56 275 VAL A O 1
ATOM 2269 N N . GLN A 1 276 ? -17.428 -0.096 19.066 1.00 91.94 276 GLN A N 1
ATOM 2270 C CA . GLN A 1 276 ? -15.974 -0.247 19.086 1.00 91.94 276 GLN A CA 1
ATOM 2271 C C . GLN A 1 276 ? -15.537 -1.632 18.595 1.00 91.94 276 GLN A C 1
ATOM 2273 O O . GLN A 1 276 ? -14.616 -1.719 17.782 1.00 91.94 276 GLN A O 1
ATOM 2278 N N . GLU A 1 277 ? -16.197 -2.695 19.055 1.00 91.31 277 GLU A N 1
ATOM 2279 C CA . GLU A 1 277 ? -15.931 -4.067 18.620 1.00 91.31 277 GLU A CA 1
ATOM 2280 C C . GLU A 1 277 ? -16.123 -4.212 17.110 1.00 91.31 277 GLU A C 1
ATOM 2282 O O . GLU A 1 277 ? -15.237 -4.708 16.415 1.00 91.31 277 GLU A O 1
ATOM 2287 N N . TYR A 1 278 ? -17.231 -3.699 16.577 1.00 91.94 278 TYR A N 1
ATOM 2288 C CA . TYR A 1 278 ? -17.504 -3.763 15.147 1.00 91.94 278 TYR A CA 1
ATOM 2289 C C . TYR A 1 278 ? -16.505 -2.943 14.323 1.00 91.94 278 TYR A C 1
ATOM 2291 O O . TYR A 1 278 ? -16.007 -3.421 13.305 1.00 91.94 278 TYR A O 1
ATOM 2299 N N . CYS A 1 279 ? -16.151 -1.734 14.773 1.00 91.75 279 CYS A N 1
ATOM 2300 C CA . CYS A 1 279 ? -15.104 -0.932 14.141 1.00 91.75 279 CYS A CA 1
ATOM 2301 C C . CYS A 1 279 ? -13.774 -1.699 14.105 1.00 91.75 279 CYS A C 1
ATOM 2303 O O . CYS A 1 279 ? -13.136 -1.760 13.055 1.00 91.75 279 CYS A O 1
ATOM 2305 N N . GLY A 1 280 ? -13.388 -2.343 15.211 1.00 90.38 280 GLY A N 1
ATOM 2306 C CA . GLY A 1 280 ? -12.205 -3.202 15.275 1.00 90.38 280 GLY A CA 1
ATOM 2307 C C . GLY A 1 280 ? -12.299 -4.405 14.336 1.00 90.38 280 GLY A C 1
ATOM 2308 O O . GLY A 1 280 ? -11.341 -4.708 13.627 1.00 90.38 280 GLY A O 1
ATOM 2309 N N . TYR A 1 281 ? -13.470 -5.038 14.255 1.00 90.69 281 TYR A N 1
ATOM 2310 C CA . TYR A 1 281 ? -13.721 -6.160 13.356 1.00 90.69 281 TYR A CA 1
ATOM 2311 C C . TYR A 1 281 ? -13.486 -5.792 11.885 1.00 90.69 281 TYR A C 1
ATOM 2313 O O . TYR A 1 281 ? -12.893 -6.587 11.151 1.00 90.69 281 TYR A O 1
ATOM 2321 N N . THR A 1 282 ? -13.842 -4.568 11.465 1.00 90.81 282 THR A N 1
ATOM 2322 C CA . THR A 1 282 ? -13.568 -4.109 10.091 1.00 90.81 282 THR A CA 1
ATOM 2323 C C . THR A 1 282 ? -12.077 -4.073 9.747 1.00 90.81 282 THR A C 1
ATOM 2325 O O . THR A 1 282 ? -11.730 -4.220 8.581 1.00 90.81 282 THR A O 1
ATOM 2328 N N . LEU A 1 283 ? -11.189 -3.921 10.737 1.00 89.50 283 LEU A N 1
ATOM 2329 C CA . LEU A 1 283 ? -9.732 -3.907 10.542 1.00 89.50 283 LEU A CA 1
ATOM 2330 C C . LEU A 1 283 ? -9.126 -5.315 10.442 1.00 89.50 283 LEU A C 1
ATOM 2332 O O . LEU A 1 283 ? -7.922 -5.460 10.223 1.00 89.50 283 LEU A O 1
ATOM 2336 N N . THR A 1 284 ? -9.940 -6.356 10.617 1.00 88.12 284 THR A N 1
ATOM 2337 C CA . THR A 1 284 ? -9.514 -7.746 10.460 1.00 88.12 284 THR A CA 1
ATOM 2338 C C . THR A 1 284 ? -9.629 -8.196 9.007 1.00 88.12 284 THR A C 1
ATOM 2340 O O . THR A 1 284 ? -10.415 -7.674 8.222 1.00 88.12 284 THR A O 1
ATOM 2343 N N . ASN A 1 285 ? -8.877 -9.232 8.639 1.00 82.44 285 ASN A N 1
ATOM 2344 C CA . ASN A 1 285 ? -8.987 -9.875 7.325 1.00 82.44 285 ASN A CA 1
ATOM 2345 C C . ASN A 1 285 ? -10.092 -10.954 7.269 1.00 82.44 285 ASN A C 1
ATOM 2347 O O . ASN A 1 285 ? -10.126 -11.762 6.341 1.00 82.44 285 ASN A O 1
ATOM 2351 N N . SER A 1 286 ? -10.972 -11.011 8.275 1.00 81.06 286 SER A N 1
ATOM 2352 C CA . SER A 1 286 ? -11.967 -12.069 8.452 1.00 81.06 286 SER A CA 1
ATOM 2353 C C . SER A 1 286 ? -13.371 -11.571 8.129 1.00 81.06 286 SER A C 1
ATOM 2355 O O . SER A 1 286 ? -13.857 -10.632 8.741 1.00 81.06 286 SER A O 1
ATOM 2357 N N . ILE A 1 287 ? -14.090 -12.280 7.260 1.00 82.56 287 ILE A N 1
ATOM 2358 C CA . ILE A 1 287 ? -15.517 -12.027 6.969 1.00 82.56 287 ILE A CA 1
ATOM 2359 C C . ILE A 1 287 ? -16.463 -12.997 7.698 1.00 82.56 287 ILE A C 1
ATOM 2361 O O . ILE A 1 287 ? -17.639 -13.095 7.359 1.00 82.56 287 ILE A O 1
ATOM 2365 N N . LYS A 1 288 ? -15.955 -13.745 8.689 1.00 84.94 288 LYS A N 1
ATOM 2366 C CA . LYS A 1 288 ? -16.670 -14.863 9.331 1.00 84.94 288 LYS A CA 1
ATOM 2367 C C . LYS A 1 288 ? -18.003 -14.489 9.977 1.00 84.94 288 LYS A C 1
ATOM 2369 O O . LYS A 1 288 ? -18.875 -15.347 10.033 1.00 84.94 288 LYS A O 1
ATOM 2374 N N . HIS A 1 289 ? -18.162 -13.264 10.475 1.00 83.81 289 HIS A N 1
ATOM 2375 C CA . HIS A 1 289 ? -19.393 -12.892 11.173 1.00 83.81 289 HIS A CA 1
ATOM 2376 C C . HIS A 1 289 ? -20.536 -12.547 10.216 1.00 83.81 289 HIS A C 1
ATOM 2378 O O . HIS A 1 289 ? -21.683 -12.671 10.619 1.00 83.81 289 HIS A O 1
ATOM 2384 N N . GLN A 1 290 ? -20.245 -12.158 8.965 1.00 87.00 290 GLN A N 1
ATOM 2385 C CA . GLN A 1 290 ? -21.260 -11.839 7.944 1.00 87.00 290 GLN A CA 1
ATOM 2386 C C . GLN A 1 290 ? -22.382 -10.904 8.446 1.00 87.00 290 GLN A C 1
ATOM 2388 O O . GLN A 1 290 ? -23.538 -11.017 8.045 1.00 87.00 290 GLN A O 1
ATOM 2393 N N . VAL A 1 291 ? -22.037 -9.977 9.341 1.00 86.75 291 VAL A N 1
ATOM 2394 C CA . VAL A 1 291 ? -22.958 -9.006 9.941 1.00 86.75 291 VAL A CA 1
ATOM 2395 C C . VAL A 1 291 ? -22.787 -7.636 9.299 1.00 86.75 291 VAL A C 1
ATOM 2397 O O . VAL A 1 291 ? -21.691 -7.275 8.871 1.00 86.75 291 VAL A O 1
ATOM 2400 N N . ALA A 1 292 ? -23.875 -6.869 9.272 1.00 86.94 292 ALA A N 1
ATOM 2401 C CA . ALA A 1 292 ? -23.897 -5.468 8.877 1.00 86.94 292 ALA A CA 1
ATOM 2402 C C . ALA A 1 292 ? -24.492 -4.622 10.011 1.00 86.94 292 ALA A C 1
ATOM 2404 O O . ALA A 1 292 ? -25.417 -5.063 10.693 1.00 86.94 292 ALA A O 1
ATOM 2405 N N . GLN A 1 293 ? -23.990 -3.400 10.193 1.00 85.94 293 GLN A N 1
ATOM 2406 C CA . GLN A 1 293 ? -24.625 -2.412 11.064 1.00 85.94 293 GLN A CA 1
ATOM 2407 C C . GLN A 1 293 ? -25.551 -1.506 10.262 1.00 85.94 293 GLN A C 1
ATOM 2409 O O . GLN A 1 293 ? -25.141 -0.913 9.265 1.00 85.94 293 GLN A O 1
ATOM 2414 N N . ILE A 1 294 ? -26.781 -1.356 10.746 1.00 86.62 294 ILE A N 1
ATOM 2415 C CA . ILE A 1 294 ? -27.746 -0.393 10.222 1.00 86.62 294 ILE A CA 1
ATOM 2416 C C . ILE A 1 294 ? -27.826 0.761 11.214 1.00 86.62 294 ILE A C 1
ATOM 2418 O O . ILE A 1 294 ? -28.144 0.569 12.386 1.00 86.62 294 ILE A O 1
ATOM 2422 N N . TRP A 1 295 ? -27.507 1.957 10.733 1.00 85.00 295 TRP A N 1
ATOM 2423 C CA . TRP A 1 295 ? -27.490 3.177 11.529 1.00 85.00 295 TRP A CA 1
ATOM 2424 C C . TRP A 1 295 ? -28.708 4.025 11.183 1.00 85.00 295 TRP A C 1
ATOM 2426 O O . TRP A 1 295 ? -28.665 4.845 10.267 1.00 85.00 295 TRP A O 1
ATOM 2436 N N . GLU A 1 296 ? -29.794 3.830 11.921 1.00 85.19 296 GLU A N 1
ATOM 2437 C CA . GLU A 1 296 ? -31.029 4.593 11.747 1.00 85.19 296 GLU A CA 1
ATOM 2438 C C . GLU A 1 296 ? -31.085 5.798 12.699 1.00 85.19 296 GLU A C 1
ATOM 2440 O O . GLU A 1 296 ? -30.421 5.857 13.734 1.00 85.19 296 GLU A O 1
ATOM 2445 N N . GLY A 1 297 ? -31.841 6.819 12.317 1.00 82.12 297 GLY A N 1
ATOM 2446 C CA . GLY A 1 297 ? -32.229 7.921 13.187 1.00 82.12 297 GLY A CA 1
ATOM 2447 C C . GLY A 1 297 ? -32.055 9.269 12.514 1.00 82.12 297 GLY A C 1
ATOM 2448 O O . GLY A 1 297 ? -31.431 9.377 11.456 1.00 82.12 297 GLY A O 1
ATOM 2449 N N . ASP A 1 298 ? -32.512 10.309 13.192 1.00 78.81 298 ASP A N 1
ATOM 2450 C CA . ASP A 1 298 ? -32.531 11.657 12.636 1.00 78.81 298 ASP A CA 1
ATOM 2451 C C . ASP A 1 298 ? -31.125 12.204 12.334 1.00 78.81 298 ASP A C 1
ATOM 2453 O O . ASP A 1 298 ? -30.089 11.642 12.742 1.00 78.81 298 ASP A O 1
ATOM 2457 N N . GLY A 1 299 ? -31.091 13.298 11.570 1.00 77.75 299 GLY A N 1
ATOM 2458 C CA . GLY A 1 299 ? -29.869 14.019 11.222 1.00 77.75 299 GLY A CA 1
ATOM 2459 C C . GLY A 1 299 ? -29.110 14.544 12.448 1.00 77.75 299 GLY A C 1
ATOM 2460 O O . GLY A 1 299 ? -29.626 14.582 13.557 1.00 77.75 299 GLY A O 1
ATOM 2461 N N . ALA A 1 300 ? -27.853 14.950 12.241 1.00 73.00 300 ALA A N 1
ATOM 2462 C CA . ALA A 1 300 ? -26.964 15.536 13.259 1.00 73.00 300 ALA A CA 1
ATOM 2463 C C . ALA A 1 300 ? -26.530 14.628 14.436 1.00 73.00 300 ALA A C 1
ATOM 2465 O O . ALA A 1 300 ? -25.777 15.070 15.296 1.00 73.00 300 ALA A O 1
ATOM 2466 N N . ASN A 1 301 ? -26.863 13.336 14.417 1.00 78.38 301 ASN A N 1
ATOM 2467 C CA . ASN A 1 301 ? -26.488 12.370 15.464 1.00 78.38 301 ASN A CA 1
ATOM 2468 C C . ASN A 1 301 ? -25.086 11.740 15.298 1.00 78.38 301 ASN A C 1
ATOM 2470 O O . ASN A 1 301 ? -24.833 10.634 15.761 1.00 78.38 301 ASN A O 1
ATOM 2474 N N . GLY A 1 302 ? -24.177 12.378 14.554 1.00 83.62 302 GLY A N 1
ATOM 2475 C CA . GLY A 1 302 ? -22.790 11.903 14.439 1.00 83.62 302 GLY A CA 1
ATOM 2476 C C . GLY A 1 302 ? -22.525 10.731 13.479 1.00 83.62 302 GLY A C 1
ATOM 2477 O O . GLY A 1 302 ? -21.362 10.406 13.247 1.00 83.62 302 GLY A O 1
ATOM 2478 N N . LYS A 1 303 ? -23.552 10.147 12.843 1.00 88.69 303 LYS A N 1
ATOM 2479 C CA . LYS A 1 303 ? -23.422 9.019 11.890 1.00 88.69 303 LYS A CA 1
ATOM 2480 C C . LYS A 1 303 ? -22.385 9.272 10.787 1.00 88.69 303 LYS A C 1
ATOM 2482 O O . LYS A 1 303 ? -21.426 8.520 10.639 1.00 88.69 303 LYS A O 1
ATOM 2487 N N . SER A 1 304 ? -22.523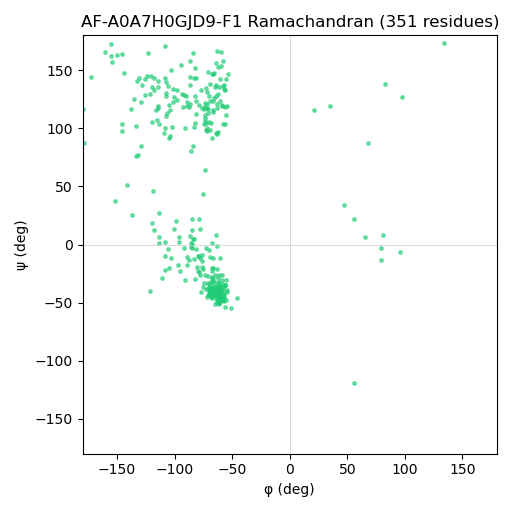 10.380 10.056 1.00 88.12 304 SER A N 1
ATOM 2488 C CA . SER A 1 304 ? -21.584 10.747 8.985 1.00 88.12 304 SER A CA 1
ATOM 2489 C C . SER A 1 304 ? -20.177 11.054 9.504 1.00 88.12 304 SER A C 1
ATOM 2491 O O . SER A 1 304 ? -19.210 10.905 8.766 1.00 88.12 304 SER A O 1
ATOM 2493 N N . VAL A 1 305 ? -20.043 11.487 10.762 1.00 91.12 305 VAL A N 1
ATOM 2494 C CA . VAL A 1 305 ? -18.732 11.729 11.382 1.00 91.12 305 VAL A CA 1
ATOM 2495 C C . VAL A 1 305 ? -18.038 10.400 11.666 1.00 91.12 305 VAL A C 1
ATOM 2497 O O . VAL A 1 305 ? -16.870 10.253 11.320 1.00 91.12 305 VAL A O 1
ATOM 2500 N N . LEU A 1 306 ? -18.754 9.415 12.217 1.00 89.81 306 LEU A N 1
ATOM 2501 C CA . LEU A 1 306 ? -18.207 8.076 12.437 1.00 89.81 306 LEU A CA 1
ATOM 2502 C C . LEU A 1 306 ? -17.800 7.408 11.118 1.00 89.81 306 LEU A C 1
ATOM 2504 O O . LEU A 1 306 ? -16.699 6.872 11.035 1.00 89.81 306 LEU A O 1
ATOM 2508 N N . LEU A 1 307 ? -18.631 7.502 10.073 1.00 89.56 307 LEU A N 1
ATOM 2509 C CA . LEU A 1 307 ? -18.284 6.979 8.746 1.00 89.56 307 LEU A CA 1
ATOM 2510 C C . LEU A 1 307 ? -16.994 7.610 8.209 1.00 89.56 307 LEU A C 1
ATOM 2512 O O . LEU A 1 307 ? -16.094 6.882 7.807 1.00 89.56 307 LEU A O 1
ATOM 2516 N N . LYS A 1 308 ? -16.838 8.936 8.315 1.00 90.19 308 LYS A N 1
ATOM 2517 C CA . LYS A 1 308 ? -15.596 9.630 7.928 1.00 90.19 308 LYS A CA 1
ATOM 2518 C C . LYS A 1 308 ? -14.376 9.193 8.740 1.00 90.19 308 LYS A C 1
ATOM 2520 O O . LYS A 1 308 ? -13.266 9.195 8.218 1.00 90.19 308 LYS A O 1
ATOM 2525 N N . LEU A 1 309 ? -14.548 8.841 10.015 1.00 90.44 309 LEU A N 1
ATOM 2526 C CA . LEU A 1 309 ? -13.458 8.286 10.822 1.00 90.44 309 LEU A CA 1
ATOM 2527 C C . LEU A 1 309 ? -13.070 6.891 10.330 1.00 90.44 309 LEU A C 1
ATOM 2529 O O . LEU A 1 309 ? -11.885 6.626 10.145 1.00 90.44 309 LEU A O 1
ATOM 2533 N N . MET A 1 310 ? -14.054 6.034 10.055 1.00 90.44 310 MET A N 1
ATOM 2534 C CA . MET A 1 310 ? -13.806 4.705 9.496 1.00 90.44 310 MET A CA 1
ATOM 2535 C C . MET A 1 310 ? -13.161 4.788 8.114 1.00 90.44 310 MET A C 1
ATOM 2537 O O . MET A 1 310 ? -12.215 4.057 7.842 1.00 90.44 310 MET A O 1
ATOM 2541 N N . GLU A 1 311 ? -13.579 5.735 7.276 1.00 90.12 311 GLU A N 1
ATOM 2542 C CA . GLU A 1 311 ? -12.951 5.994 5.979 1.00 90.12 311 GLU A CA 1
ATOM 2543 C C . GLU A 1 311 ? -11.453 6.288 6.099 1.00 90.12 311 GLU A C 1
ATOM 2545 O O . GLU A 1 311 ? -10.675 5.885 5.242 1.00 90.12 311 GLU A O 1
ATOM 2550 N N . LYS A 1 312 ? -11.022 6.960 7.173 1.00 89.88 312 LYS A N 1
ATOM 2551 C CA . LYS A 1 312 ? -9.600 7.239 7.425 1.00 89.88 312 LYS A CA 1
ATOM 2552 C C . LYS A 1 312 ? -8.816 6.028 7.927 1.00 89.88 312 LYS A C 1
ATOM 2554 O O . LYS A 1 312 ? -7.591 6.037 7.828 1.00 89.88 312 LYS A O 1
ATOM 2559 N N . LEU A 1 313 ? -9.494 5.010 8.456 1.00 88.88 313 LEU A N 1
ATOM 2560 C CA . LEU A 1 313 ? -8.873 3.764 8.908 1.00 88.88 313 LEU A CA 1
ATOM 2561 C C . LEU A 1 313 ? -8.745 2.718 7.791 1.00 88.88 313 LEU A C 1
ATOM 2563 O O . LEU A 1 313 ? -8.016 1.744 7.956 1.00 88.88 313 LEU A O 1
ATOM 2567 N N . HIS A 1 314 ? -9.420 2.919 6.657 1.00 87.31 314 HIS A N 1
ATOM 2568 C CA . HIS A 1 314 ? -9.476 1.965 5.551 1.00 87.31 314 HIS A CA 1
ATOM 2569 C C . HIS A 1 314 ? -8.789 2.504 4.299 1.00 87.31 314 HIS A C 1
ATOM 2571 O O . HIS A 1 314 ? -9.003 3.639 3.893 1.00 87.31 314 HIS A O 1
ATOM 2577 N N . ASN A 1 315 ? -7.987 1.665 3.636 1.00 80.81 315 ASN A N 1
ATOM 2578 C CA . ASN A 1 315 ? -7.314 2.047 2.388 1.00 80.81 315 ASN A CA 1
ATOM 2579 C C . ASN A 1 315 ? -8.288 2.166 1.201 1.00 80.81 315 ASN A C 1
ATOM 2581 O O . ASN A 1 315 ? -8.089 2.963 0.290 1.00 80.81 315 ASN A O 1
ATOM 2585 N N . LYS A 1 316 ? -9.341 1.341 1.189 1.00 83.00 316 LYS A N 1
ATOM 2586 C CA . LYS A 1 316 ? -10.362 1.331 0.138 1.00 83.00 316 LYS A CA 1
ATOM 2587 C C . LYS A 1 316 ? -11.737 1.401 0.777 1.00 83.00 316 LYS A C 1
ATOM 2589 O O . LYS A 1 316 ? -12.092 0.530 1.565 1.00 83.00 316 LYS A O 1
ATOM 2594 N N . VAL A 1 317 ? -12.499 2.419 0.401 1.00 85.12 317 VAL A N 1
ATOM 2595 C CA . VAL A 1 317 ? -13.864 2.655 0.871 1.00 85.12 317 VAL A CA 1
ATOM 2596 C C . VAL A 1 317 ? -14.741 2.847 -0.356 1.00 85.12 317 VAL A C 1
ATOM 2598 O O . VAL A 1 317 ? -14.344 3.530 -1.299 1.00 85.12 317 VAL A O 1
ATOM 2601 N N . ALA A 1 318 ? -15.922 2.243 -0.343 1.00 84.19 318 ALA A N 1
ATOM 2602 C CA . ALA A 1 318 ? -16.951 2.473 -1.341 1.00 84.19 318 ALA A CA 1
ATOM 2603 C C . ALA A 1 318 ? -18.200 3.023 -0.652 1.00 84.19 318 ALA A C 1
ATOM 2605 O O . ALA A 1 318 ? -18.615 2.511 0.388 1.00 84.19 318 ALA A O 1
ATOM 2606 N N . ALA A 1 319 ? -18.797 4.050 -1.250 1.00 82.44 319 ALA A N 1
ATOM 2607 C CA . ALA A 1 319 ? -20.128 4.518 -0.902 1.00 82.44 319 ALA A CA 1
ATOM 2608 C C . ALA A 1 319 ? -21.108 3.990 -1.951 1.00 82.44 319 ALA A C 1
ATOM 2610 O O . ALA A 1 319 ? -20.830 4.065 -3.149 1.00 82.44 319 ALA A O 1
ATOM 2611 N N . LEU A 1 320 ? -22.232 3.445 -1.495 1.00 79.00 320 LEU A N 1
ATOM 2612 C CA . LEU A 1 320 ? -23.272 2.898 -2.354 1.00 79.00 320 LEU A CA 1
ATOM 2613 C C . LEU A 1 320 ? -24.580 3.625 -2.077 1.00 79.00 320 LEU A C 1
ATOM 2615 O O . LEU A 1 320 ? -24.997 3.745 -0.926 1.00 79.00 320 LEU A O 1
ATOM 2619 N N . ASP A 1 321 ? -25.213 4.087 -3.145 1.00 80.56 321 ASP A N 1
ATOM 2620 C CA . ASP A 1 321 ? -26.580 4.580 -3.113 1.00 80.56 321 ASP A CA 1
ATOM 2621 C C . ASP A 1 321 ? -27.515 3.390 -3.365 1.00 80.56 321 ASP A C 1
ATOM 2623 O O . ASP A 1 321 ? -27.417 2.725 -4.399 1.00 80.56 321 ASP A O 1
ATOM 2627 N N . LEU A 1 322 ? -28.380 3.085 -2.394 1.00 77.88 322 LEU A N 1
ATOM 2628 C CA . LEU A 1 322 ? -29.291 1.939 -2.465 1.00 77.88 322 LEU A CA 1
ATOM 2629 C C . LEU A 1 322 ? -30.343 2.096 -3.572 1.00 77.88 322 LEU A C 1
ATOM 2631 O O . LEU A 1 322 ? -30.874 1.088 -4.035 1.00 77.88 322 LEU A O 1
ATOM 2635 N N . ASP A 1 323 ? -30.598 3.322 -4.035 1.00 78.94 323 ASP A N 1
ATOM 2636 C CA . ASP A 1 323 ? -31.502 3.580 -5.158 1.00 78.94 323 ASP A CA 1
ATOM 2637 C C . ASP A 1 323 ? -30.803 3.393 -6.518 1.00 78.94 323 ASP A C 1
ATOM 2639 O O . ASP A 1 323 ? -31.459 3.300 -7.554 1.00 78.94 323 ASP A O 1
ATOM 2643 N N . LYS A 1 324 ? -29.464 3.292 -6.533 1.00 73.81 324 LYS A N 1
ATOM 2644 C CA . LYS A 1 324 ? -28.626 3.158 -7.740 1.00 73.81 324 LYS A CA 1
ATOM 2645 C C . LYS A 1 324 ? -27.838 1.851 -7.745 1.00 73.81 324 LYS A C 1
ATOM 2647 O O . LYS A 1 324 ? -26.641 1.820 -8.023 1.00 73.81 324 LYS A O 1
ATOM 2652 N N . LEU A 1 325 ? -28.524 0.756 -7.428 1.00 73.94 325 LEU A N 1
ATOM 2653 C CA . LEU A 1 325 ? -27.951 -0.592 -7.484 1.00 73.94 325 LEU A CA 1
ATOM 2654 C C . LEU A 1 325 ? -27.888 -1.162 -8.913 1.00 73.94 325 LEU A C 1
ATOM 2656 O O . LEU A 1 325 ? -27.258 -2.199 -9.131 1.00 73.94 325 LEU A O 1
ATOM 2660 N N . GLU A 1 326 ? -28.520 -0.508 -9.892 1.00 63.34 326 GLU A N 1
ATOM 2661 C CA . GLU A 1 326 ? -28.437 -0.902 -11.300 1.00 63.34 326 GLU A CA 1
ATOM 2662 C C . GLU A 1 326 ? -27.007 -0.713 -11.836 1.00 63.34 326 GLU A C 1
ATOM 2664 O O . GLU A 1 326 ? -26.419 0.359 -11.721 1.00 63.34 326 GLU A O 1
ATOM 2669 N N . GLY A 1 327 ? -26.427 -1.770 -12.416 1.00 59.00 327 GLY A N 1
ATOM 2670 C CA . GLY A 1 327 ? -25.068 -1.753 -12.977 1.00 59.00 327 GLY A CA 1
ATOM 2671 C C . GLY A 1 327 ? -23.963 -2.277 -12.052 1.00 59.00 327 GLY A C 1
ATOM 2672 O O . GLY A 1 327 ? -22.845 -2.493 -12.519 1.00 59.00 327 GLY A O 1
ATOM 2673 N N . PHE A 1 328 ? -24.253 -2.584 -10.781 1.00 54.69 328 PHE A N 1
ATOM 2674 C CA . PHE A 1 328 ? -23.332 -3.382 -9.968 1.00 54.69 328 PHE A CA 1
ATOM 2675 C C . PHE A 1 328 ? -23.353 -4.835 -10.462 1.00 54.69 328 PHE A C 1
ATOM 2677 O O . PHE A 1 328 ? -24.216 -5.630 -10.089 1.00 54.69 328 PHE A O 1
ATOM 2684 N N . ALA A 1 329 ? -22.383 -5.203 -11.304 1.00 42.97 329 ALA A N 1
ATOM 2685 C CA . ALA A 1 329 ? -22.013 -6.598 -11.508 1.00 42.97 329 ALA A CA 1
ATOM 2686 C C . ALA A 1 329 ? -21.486 -7.127 -10.167 1.00 42.97 329 ALA A C 1
ATOM 2688 O O . ALA A 1 329 ? -20.349 -6.885 -9.766 1.00 42.97 329 ALA A O 1
ATOM 2689 N N . LEU A 1 330 ? -22.384 -7.755 -9.418 1.00 44.62 330 LEU A N 1
ATOM 2690 C CA . LEU A 1 330 ? -22.176 -8.233 -8.063 1.00 44.62 330 LEU A CA 1
ATOM 2691 C C . LEU A 1 330 ? -20.984 -9.185 -7.997 1.00 44.62 330 LEU A C 1
ATOM 2693 O O . LEU A 1 330 ? -21.099 -10.358 -8.349 1.00 44.62 330 LEU A O 1
ATOM 2697 N N . ALA A 1 331 ? -19.853 -8.701 -7.480 1.00 35.41 331 ALA A N 1
ATOM 2698 C CA . ALA A 1 331 ? -18.828 -9.575 -6.934 1.00 35.41 331 ALA A CA 1
ATOM 2699 C C . ALA A 1 331 ? -19.501 -10.449 -5.859 1.00 35.41 331 ALA A C 1
ATOM 2701 O O . ALA A 1 331 ? -19.992 -9.968 -4.836 1.00 35.41 331 ALA A O 1
ATOM 2702 N N . LEU A 1 332 ? -19.592 -11.739 -6.175 1.00 35.59 332 LEU A N 1
ATOM 2703 C CA . LEU A 1 332 ? -20.596 -12.709 -5.735 1.00 35.59 332 LEU A CA 1
ATOM 2704 C C . LEU A 1 332 ? -20.640 -13.044 -4.226 1.00 35.59 332 LEU A C 1
ATOM 2706 O O . LEU A 1 332 ? -21.348 -13.971 -3.843 1.00 35.59 332 LEU A O 1
ATOM 2710 N N . SER A 1 333 ? -19.906 -12.354 -3.349 1.00 35.53 333 SER A N 1
ATOM 2711 C CA . SER A 1 333 ? -19.769 -12.754 -1.938 1.00 35.53 333 SER A CA 1
ATOM 2712 C C . SER A 1 333 ? -20.489 -11.860 -0.927 1.00 35.53 333 SER A C 1
ATOM 2714 O O . SER A 1 333 ? -20.784 -12.329 0.167 1.00 35.53 333 SER A O 1
ATOM 2716 N N . ALA A 1 334 ? -20.795 -10.599 -1.252 1.00 38.59 334 ALA A N 1
ATOM 2717 C CA . ALA A 1 334 ? -21.326 -9.653 -0.258 1.00 38.59 334 ALA A CA 1
ATOM 2718 C C . ALA A 1 334 ? -22.865 -9.547 -0.228 1.00 38.59 334 ALA A C 1
ATOM 2720 O O . ALA A 1 334 ? -23.430 -9.172 0.795 1.00 38.59 334 ALA A O 1
ATOM 2721 N N . MET A 1 335 ? -23.568 -9.890 -1.314 1.00 37.78 335 MET A N 1
ATOM 2722 C CA . MET A 1 335 ? -24.988 -9.520 -1.464 1.00 37.78 335 MET A CA 1
ATOM 2723 C C . MET A 1 335 ? -25.995 -10.673 -1.343 1.00 37.78 335 MET A C 1
ATOM 2725 O O . MET A 1 335 ? -27.194 -10.424 -1.206 1.00 37.78 335 MET A O 1
ATOM 2729 N N . LEU A 1 336 ? -25.549 -11.933 -1.322 1.00 35.66 336 LEU A N 1
ATOM 2730 C CA . LEU A 1 336 ? -26.476 -13.074 -1.273 1.00 35.66 336 LEU A CA 1
ATOM 2731 C C . LEU A 1 336 ? -27.259 -13.181 0.051 1.00 35.66 336 LEU A C 1
ATOM 2733 O O . LEU A 1 336 ? -28.346 -13.751 0.064 1.00 35.66 336 LEU A O 1
ATOM 2737 N N . HIS A 1 337 ? -26.782 -12.565 1.137 1.00 42.16 337 HIS A N 1
ATOM 2738 C CA . HIS A 1 337 ? -27.491 -12.563 2.423 1.00 42.16 337 HIS A CA 1
ATOM 2739 C C . HIS A 1 337 ? -28.445 -11.371 2.612 1.00 42.16 337 HIS A C 1
ATOM 2741 O O . HIS A 1 337 ? -29.500 -11.533 3.229 1.00 42.16 337 HIS A O 1
ATOM 2747 N N . LEU A 1 338 ? -28.155 -10.202 2.025 1.00 36.31 338 LEU A N 1
ATOM 2748 C CA . LEU A 1 338 ? -29.015 -9.016 2.170 1.00 36.31 338 LEU A CA 1
ATOM 2749 C C . LEU A 1 338 ? -30.363 -9.191 1.442 1.00 36.31 338 LEU A C 1
ATOM 2751 O O . LEU A 1 338 ? -31.414 -8.792 1.946 1.00 36.31 338 LEU A O 1
ATOM 2755 N N . LEU A 1 339 ? -30.349 -9.862 0.284 1.00 37.06 339 LEU A N 1
ATOM 2756 C CA . LEU A 1 339 ? -31.554 -10.151 -0.504 1.00 37.06 339 LEU A CA 1
ATOM 2757 C C . LEU A 1 339 ? -32.467 -11.207 0.142 1.00 37.06 339 LEU A C 1
ATOM 2759 O O . LEU A 1 339 ? -33.681 -11.171 -0.063 1.00 37.06 339 LEU A O 1
ATOM 2763 N N . TRP A 1 340 ? -31.923 -12.122 0.951 1.00 37.41 340 TRP A N 1
ATOM 2764 C CA . TRP A 1 340 ? -32.734 -13.125 1.652 1.00 37.41 340 TRP A CA 1
ATOM 2765 C C . TRP A 1 340 ? -33.491 -12.523 2.848 1.00 37.41 340 TRP A C 1
ATOM 2767 O O . TRP A 1 340 ? -34.659 -12.855 3.075 1.00 37.41 340 TRP A O 1
ATOM 2777 N N . TRP A 1 341 ? -32.865 -11.570 3.549 1.00 39.25 341 TRP A N 1
ATOM 2778 C CA . TRP A 1 341 ? -33.453 -10.867 4.693 1.00 39.25 341 TRP A CA 1
ATOM 2779 C C . TRP A 1 341 ? -34.579 -9.901 4.284 1.00 39.25 341 TRP A C 1
ATOM 2781 O O . TRP A 1 341 ? -35.664 -9.932 4.868 1.00 39.25 341 TRP A O 1
ATOM 2791 N N . LEU A 1 342 ? -34.396 -9.130 3.203 1.00 42.56 342 LEU A N 1
ATOM 2792 C CA . LEU A 1 342 ? -35.437 -8.223 2.689 1.00 42.56 342 LEU A CA 1
ATOM 2793 C C . LEU A 1 342 ? -36.663 -8.962 2.121 1.00 42.56 342 LEU A C 1
ATOM 2795 O O . LEU A 1 342 ? -37.764 -8.410 2.101 1.00 42.56 342 LEU A O 1
ATOM 2799 N N . ARG A 1 343 ? -36.516 -10.230 1.710 1.00 35.91 343 ARG A N 1
ATOM 2800 C CA . ARG A 1 343 ? -37.638 -11.052 1.227 1.00 35.91 343 ARG A CA 1
ATOM 2801 C C . ARG A 1 343 ? -38.499 -11.632 2.358 1.00 35.91 343 ARG A C 1
ATOM 2803 O O . ARG A 1 343 ? -39.677 -11.887 2.124 1.00 35.91 343 ARG A O 1
ATOM 2810 N N . HIS A 1 344 ? -37.966 -11.781 3.575 1.00 41.91 344 HIS A N 1
ATOM 2811 C CA . HIS A 1 344 ? -38.716 -12.314 4.727 1.00 41.91 344 HIS A CA 1
ATOM 2812 C C . HIS A 1 344 ? -39.459 -11.241 5.542 1.00 41.91 344 HIS A C 1
ATOM 2814 O O . HIS A 1 344 ? -40.420 -11.562 6.235 1.00 41.91 344 HIS A O 1
ATOM 2820 N N . GLN A 1 345 ? -39.101 -9.962 5.401 1.00 41.00 345 GLN A N 1
ATOM 2821 C CA . GLN A 1 345 ? -39.807 -8.849 6.057 1.00 41.00 345 GLN A CA 1
ATOM 2822 C C . GLN A 1 345 ? -41.153 -8.486 5.388 1.00 41.00 345 GLN A C 1
ATOM 2824 O O . GLN A 1 345 ? -41.979 -7.818 6.000 1.00 41.00 345 GLN A O 1
ATOM 2829 N N . ARG A 1 346 ? -41.437 -8.963 4.162 1.00 35.53 346 ARG A N 1
ATOM 2830 C CA . ARG A 1 346 ? -42.716 -8.703 3.459 1.00 35.53 346 ARG A CA 1
ATOM 2831 C C . ARG A 1 346 ? -43.870 -9.652 3.804 1.00 35.53 346 ARG A C 1
ATOM 2833 O O . ARG A 1 346 ? -44.961 -9.451 3.285 1.00 35.53 346 ARG A O 1
ATOM 2840 N N . VAL A 1 347 ? -43.668 -10.666 4.650 1.00 42.62 347 VAL A N 1
ATOM 2841 C CA . VAL A 1 347 ? -44.703 -11.693 4.910 1.00 42.62 347 VAL A CA 1
ATOM 2842 C C . VAL A 1 347 ? -45.385 -11.545 6.282 1.00 42.62 347 VAL A C 1
ATOM 2844 O O . VAL A 1 347 ? -46.359 -12.237 6.546 1.00 42.62 347 VAL A O 1
ATOM 2847 N N . VAL A 1 348 ? -44.969 -10.607 7.146 1.00 42.16 348 VAL A N 1
ATOM 2848 C CA . VAL A 1 348 ? -45.489 -10.531 8.536 1.00 42.16 348 VAL A CA 1
ATOM 2849 C C . VAL A 1 348 ? -46.332 -9.275 8.842 1.00 42.16 348 VAL A C 1
ATOM 2851 O O . VAL A 1 348 ? -46.787 -9.106 9.965 1.00 42.16 348 VAL A O 1
ATOM 2854 N N . SER A 1 349 ? -46.655 -8.419 7.863 1.00 41.38 349 SER A N 1
ATOM 2855 C CA . SER A 1 349 ? -47.505 -7.225 8.092 1.00 41.38 349 SER A CA 1
ATOM 2856 C C . SER A 1 349 ? -48.875 -7.239 7.400 1.00 41.38 349 SER A C 1
ATOM 2858 O O . SER A 1 349 ? -49.460 -6.187 7.157 1.00 41.38 349 SER A O 1
ATOM 2860 N N . THR A 1 350 ? -49.443 -8.419 7.136 1.00 45.28 350 THR A N 1
ATOM 2861 C CA . THR A 1 350 ? -50.880 -8.541 6.826 1.00 45.28 350 THR A CA 1
ATOM 2862 C C . THR A 1 350 ? -51.508 -9.616 7.699 1.00 45.28 350 THR A C 1
ATOM 2864 O O . THR A 1 350 ? -51.553 -10.779 7.325 1.00 45.28 350 THR A O 1
ATOM 2867 N N . ASN A 1 351 ? -51.893 -9.222 8.915 1.00 33.12 351 ASN A N 1
ATOM 2868 C CA . ASN A 1 351 ? -53.083 -9.693 9.632 1.00 33.12 351 ASN A CA 1
ATOM 2869 C C . ASN A 1 351 ? -53.167 -8.966 10.980 1.00 33.12 351 ASN A C 1
ATOM 2871 O O . ASN A 1 351 ? -52.664 -9.430 12.000 1.00 33.12 351 ASN A O 1
ATOM 2875 N N . SER A 1 352 ? -53.809 -7.802 10.962 1.00 44.19 352 SER A N 1
ATOM 2876 C CA . SER A 1 352 ? -54.455 -7.213 12.131 1.00 44.19 352 SER A CA 1
ATOM 2877 C C . SER A 1 352 ? -55.963 -7.348 11.933 1.00 44.19 352 SER A C 1
ATOM 2879 O O . SER A 1 352 ? -56.489 -6.713 11.015 1.00 44.19 352 SER A O 1
ATOM 2881 N N . ASN A 1 353 ? -56.606 -8.207 12.730 1.00 38.66 353 ASN A N 1
ATOM 2882 C CA . ASN A 1 353 ? -57.959 -8.079 13.299 1.00 38.66 353 ASN A CA 1
ATOM 2883 C C . ASN A 1 353 ? -58.403 -9.388 13.950 1.00 38.66 353 ASN A C 1
ATOM 2885 O O . ASN A 1 353 ? -58.355 -10.431 13.260 1.00 38.66 353 ASN A O 1
#

Sequence (353 aa):
MNTLTDNKEKVNTTNEIINDPFGYDAVSVSNEVNTNSVTQEIDPTDTTKLSKFAKLKIEAKVAKDMVRYYELCELEKVYNQEQKEKTKQLKDSSTQQNNQVNPQLEYAWFAKTQTHYSVDVFEENVNMYVWNKQFWEIQSNFEAVTKALNWLEANHFFHANERKATEAYKTATHYMKRLPARPNYTLIPLLNTWIVPTQEGQLEVVEPTMDIGVTYVINTELNTKDLPAKQFRKFNQTEPVNTKVYYEPKPLPESSMFRKFIESSLPDPQVRQLVQEYCGYTLTNSIKHQVAQIWEGDGANGKSVLLKLMEKLHNKVAALDLDKLEGFALALSAMLHLLWWLRHQRVVSTNSN

Secondary structure (DSSP, 8-state):
--------------------S------------------PPPPTT--TTS-HHHHHHHHHHHTT-HHHHHHHHHHHHHHHHHHHHHHHHHHHHHHTTTTSPPHHHHHHHHHHH-TTEEEEEETTEEEEEEE-SSSEEEPPHHHHHHHHHHHHHHH-GGG-SHHHHHHHHHHHHTTSPBPPPPPSS--EEBSS-EEEE-TTS-EEEE---TTS-----BS-----TTS-TT-PPPTT--S------EE-PPPPPTT-HHHHHHHHH--SHHHHHHHHHHHHHHTSS--TT-------S-TTSSHHHHHHHHHHH-S------TT--TT----TTSSTTHHHHHHHTTSSSS---

pLDDT: mean 74.43, std 23.45, range [25.69, 97.25]